Protein AF-A0A7S2IBZ7-F1 (afdb_monomer_lite)

Sequence (213 aa):
TLTGFFIYIGCVTATASEVEHSCEDDGPGIAGRMEIILGGWVLQIVLVWSAFALLPFSRDKGRSLLSGQIEFEQSERLKRKGGMLVYFLVLDMITFLACSGFLLWFASTRPVSFDQAYQDWAVKHVFFACQIVYGFLSMPFFFFTLPVLKAILTHAVPTAYNRNGICCRYTYPESSRQSREAAKQEEILSQQESNTILGDVKGLFLGRPSPAQ

Organism: NCBI:txid327968

Radius of gyration: 35.36 Å; chains: 1; bounding box: 70×59×112 Å

pLDDT: mean 76.07, std 12.73, range [44.62, 93.25]

Foldseek 3Di:
DVVLVVQQCCLVVPDDPPPDNCCLPPNRLNPDDVCVVVVVVVVVLVVVVVVVVCQVVDDDDPCPVVCVPVVPPPPPPPPDRQPPVVVLNVLLVVLVCVLVVVLVVVLVVDPDDSVVSVSGSVSSSSNSVSVVVSVVSNVVVVCCVDVVSVCVVVVDDPQCADPVRDRDDDDPPPPVVVVVVVVVVVVVVVVVVVVVVVVVVVCVVVDDDDPDD

Secondary structure (DSSP, 8-state):
-HHHHHHHHHHHHS---TTS-THHHH-TTTSS-HHHHHHHHHHHHHHHHHHHHHGGG---TTTTTTGGGSTTT-TTTS-STTTTHHHHHHHHHHHHHHHHHHHHHHHHHS-S-HHHHHH-HHHHHHHHHHHHHHHHHTHHHHHHHSHHHHHHHHT-PPP-B-TTS-B--------HHHHHHHHHHHHHHHHHHHHHHHHHHHHHHTTPPPPP-

Structure (mmCIF, N/CA/C/O backbone):
data_AF-A0A7S2IBZ7-F1
#
_entry.id   AF-A0A7S2IBZ7-F1
#
loop_
_atom_site.group_PDB
_atom_site.id
_atom_site.type_symbol
_atom_site.label_atom_id
_atom_site.label_alt_id
_atom_site.label_comp_id
_atom_site.label_asym_id
_atom_site.label_entity_id
_atom_site.label_seq_id
_atom_site.pdbx_PDB_ins_code
_atom_site.Cartn_x
_atom_site.Cartn_y
_atom_site.Cartn_z
_atom_site.occupancy
_atom_site.B_iso_or_equiv
_atom_site.auth_seq_id
_atom_site.auth_comp_id
_atom_site.auth_asym_id
_atom_site.auth_atom_id
_atom_site.pdbx_PDB_model_num
ATOM 1 N N . THR A 1 1 ? 3.759 -9.985 -7.317 1.00 67.00 1 THR A N 1
ATOM 2 C CA . THR A 1 1 ? 5.146 -9.701 -6.885 1.00 67.00 1 THR A CA 1
ATOM 3 C C . THR A 1 1 ? 6.055 -10.908 -7.042 1.00 67.00 1 THR A C 1
ATOM 5 O O . THR A 1 1 ? 7.013 -10.782 -7.785 1.00 67.00 1 THR A O 1
ATOM 8 N N . LEU A 1 2 ? 5.750 -12.083 -6.470 1.00 73.75 2 LEU A N 1
ATOM 9 C CA . LEU A 1 2 ? 6.581 -13.298 -6.631 1.00 73.75 2 LEU A CA 1
ATOM 10 C C . LEU A 1 2 ? 6.776 -13.731 -8.094 1.00 73.75 2 LEU A C 1
ATOM 12 O O . LEU A 1 2 ? 7.908 -13.885 -8.532 1.00 73.75 2 LEU A O 1
ATOM 16 N N . THR A 1 3 ? 5.701 -13.835 -8.880 1.00 78.06 3 THR A N 1
ATOM 17 C CA . THR A 1 3 ? 5.793 -14.156 -10.317 1.00 78.06 3 THR A CA 1
ATOM 18 C C . THR A 1 3 ? 6.653 -13.144 -11.077 1.00 78.06 3 THR A C 1
ATOM 20 O O . THR A 1 3 ? 7.493 -13.529 -11.876 1.00 78.06 3 THR A O 1
ATOM 23 N N . GLY A 1 4 ? 6.505 -11.851 -10.769 1.00 75.62 4 GLY A N 1
ATOM 24 C CA . GLY A 1 4 ? 7.315 -10.787 -11.365 1.00 75.62 4 GLY A CA 1
ATOM 25 C C . GLY A 1 4 ? 8.801 -10.899 -11.022 1.00 75.62 4 GLY A C 1
ATOM 26 O O . GLY A 1 4 ? 9.639 -10.732 -11.898 1.00 75.62 4 GLY A O 1
ATOM 27 N N . PHE A 1 5 ? 9.127 -11.249 -9.776 1.00 80.25 5 PHE A N 1
ATOM 28 C CA . PHE A 1 5 ? 10.503 -11.507 -9.350 1.00 80.25 5 PHE A CA 1
ATOM 29 C C . PHE A 1 5 ? 11.122 -12.693 -10.095 1.00 80.25 5 PHE A C 1
ATOM 31 O O . PHE A 1 5 ? 12.249 -12.587 -10.564 1.00 80.25 5 PHE A O 1
ATOM 38 N N . PHE A 1 6 ? 10.390 -13.798 -10.263 1.00 82.56 6 PHE A N 1
ATOM 39 C CA . PHE A 1 6 ? 10.897 -14.946 -11.019 1.00 82.56 6 PHE A CA 1
ATOM 40 C C . PHE A 1 6 ? 11.078 -14.642 -12.509 1.00 82.56 6 PHE A C 1
ATOM 42 O O . PHE A 1 6 ? 12.067 -15.080 -13.085 1.00 82.56 6 PHE A O 1
ATOM 49 N N . ILE A 1 7 ? 10.183 -13.854 -13.114 1.00 79.31 7 ILE A N 1
ATOM 50 C CA . ILE A 1 7 ? 10.346 -13.387 -14.501 1.00 79.31 7 ILE A CA 1
ATOM 51 C C . ILE A 1 7 ? 11.577 -12.473 -14.614 1.00 79.31 7 ILE A C 1
ATOM 53 O O . ILE A 1 7 ? 12.374 -12.633 -15.532 1.00 79.31 7 ILE A O 1
ATOM 57 N N . TYR A 1 8 ? 11.785 -11.568 -13.650 1.00 81.38 8 TYR A N 1
ATOM 58 C CA . TYR A 1 8 ? 12.973 -10.708 -13.590 1.00 81.38 8 TYR A CA 1
ATOM 59 C C . TYR A 1 8 ? 14.269 -11.508 -13.456 1.00 81.38 8 TYR A C 1
ATOM 61 O O . TYR A 1 8 ? 15.198 -11.306 -14.232 1.00 81.38 8 TYR A O 1
ATOM 69 N N . ILE A 1 9 ? 14.326 -12.458 -12.520 1.00 82.12 9 ILE A N 1
ATOM 70 C CA . ILE A 1 9 ? 15.489 -13.334 -12.358 1.00 82.12 9 ILE A CA 1
ATOM 71 C C . ILE A 1 9 ? 15.713 -14.166 -13.620 1.00 82.12 9 ILE A C 1
ATOM 73 O O . ILE A 1 9 ? 16.848 -14.251 -14.073 1.00 82.12 9 ILE A O 1
ATOM 77 N N . GLY A 1 10 ? 14.663 -14.727 -14.223 1.00 81.38 10 GLY A N 1
ATOM 78 C CA . GLY A 1 10 ? 14.773 -15.473 -15.478 1.00 81.38 10 GLY A CA 1
ATOM 79 C C . GLY A 1 10 ? 15.375 -14.634 -16.605 1.00 81.38 10 GLY A C 1
ATOM 80 O O . GLY A 1 10 ? 16.266 -15.103 -17.300 1.00 81.38 10 GLY A O 1
ATOM 81 N N . CYS A 1 11 ? 14.967 -13.371 -16.714 1.00 78.81 11 CYS A N 1
ATOM 82 C CA . CYS A 1 11 ? 15.481 -12.441 -17.713 1.00 78.81 11 CYS A CA 1
ATOM 83 C C . CYS A 1 11 ? 16.955 -12.053 -17.470 1.00 78.81 11 CYS A C 1
ATOM 85 O O . CYS A 1 11 ? 17.754 -12.042 -18.398 1.00 78.81 11 CYS A O 1
ATOM 87 N N . VAL A 1 12 ? 17.355 -11.814 -16.214 1.00 78.94 12 VAL A N 1
ATOM 88 C CA . VAL A 1 12 ? 18.741 -11.435 -15.860 1.00 78.94 12 VAL A CA 1
ATOM 89 C C . VAL A 1 12 ? 19.709 -12.629 -15.842 1.00 78.94 12 VAL A C 1
ATOM 91 O O . VAL A 1 12 ? 20.911 -12.448 -16.018 1.00 78.94 12 VAL A O 1
ATOM 94 N N . THR A 1 13 ? 19.217 -13.849 -15.603 1.00 80.06 13 THR A N 1
ATOM 95 C CA . THR A 1 13 ? 20.056 -15.059 -15.469 1.00 80.06 13 THR A CA 1
ATOM 96 C C . THR A 1 13 ? 20.088 -15.944 -16.712 1.00 80.06 13 THR A C 1
ATOM 98 O O . THR A 1 13 ? 20.941 -16.830 -16.787 1.00 80.06 13 THR A O 1
ATOM 101 N N . ALA A 1 14 ? 19.202 -15.722 -17.688 1.00 74.81 14 ALA A N 1
ATOM 102 C CA . ALA A 1 14 ? 19.258 -16.420 -18.965 1.00 74.81 14 ALA A CA 1
ATOM 103 C C . ALA A 1 14 ? 20.614 -16.168 -19.644 1.00 74.81 14 ALA A C 1
ATOM 105 O O . ALA A 1 14 ? 21.074 -15.034 -19.769 1.00 74.81 14 ALA A O 1
ATOM 106 N N . THR A 1 15 ? 21.280 -17.238 -20.079 1.00 65.62 15 THR A N 1
ATOM 107 C CA . THR A 1 15 ? 22.584 -17.150 -20.740 1.00 65.62 15 THR A CA 1
ATOM 108 C C . THR A 1 15 ? 22.463 -16.361 -22.037 1.00 65.62 15 THR A C 1
ATOM 110 O O . THR A 1 15 ? 21.682 -16.731 -22.913 1.00 65.62 15 THR A O 1
ATOM 113 N N . ALA A 1 16 ? 23.229 -15.274 -22.142 1.00 57.28 16 ALA A N 1
ATOM 114 C CA . ALA A 1 16 ? 23.352 -14.412 -23.313 1.00 57.28 16 ALA A CA 1
ATOM 115 C C . ALA A 1 16 ? 23.894 -15.175 -24.528 1.00 57.28 16 ALA A C 1
ATOM 117 O O . ALA A 1 16 ? 25.097 -15.195 -24.764 1.00 57.28 16 ALA A O 1
ATOM 118 N N . SER A 1 17 ? 23.019 -15.822 -25.300 1.00 61.97 17 SER A N 1
ATOM 119 C CA . SER A 1 17 ? 23.309 -16.040 -26.717 1.00 61.97 17 SER A CA 1
ATOM 120 C C . SER A 1 17 ? 22.810 -14.797 -27.458 1.00 61.97 17 SER A C 1
ATOM 122 O O . SER A 1 17 ? 21.651 -14.417 -27.301 1.00 61.97 17 SER A O 1
ATOM 124 N N . GLU A 1 18 ? 23.692 -14.118 -28.196 1.00 59.12 18 GLU A N 1
ATOM 125 C CA . GLU A 1 18 ? 23.446 -12.798 -28.814 1.00 59.12 18 GLU A CA 1
ATOM 126 C C . GLU A 1 18 ? 22.241 -12.748 -29.776 1.00 59.12 18 GLU A C 1
ATOM 128 O O . GLU A 1 18 ? 21.844 -11.671 -30.205 1.00 59.12 18 GLU A O 1
ATOM 133 N N . VAL A 1 19 ? 21.650 -13.896 -30.120 1.00 58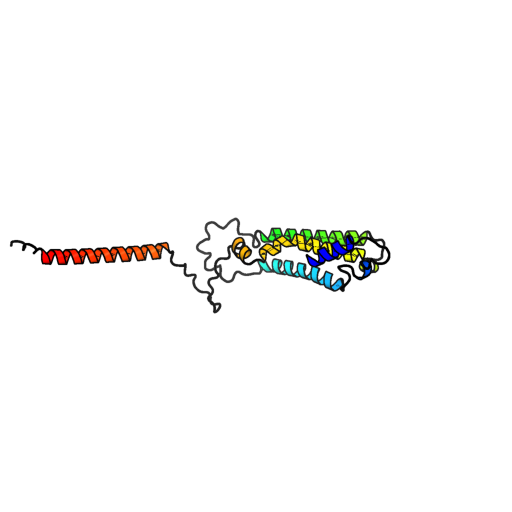.94 19 VAL A N 1
ATOM 134 C CA . VAL A 1 19 ? 20.614 -14.020 -31.155 1.00 58.94 19 VAL A CA 1
ATOM 135 C C . VAL A 1 19 ? 19.197 -14.166 -30.572 1.00 58.94 19 VAL A C 1
ATOM 137 O O . VAL A 1 19 ? 18.229 -14.005 -31.306 1.00 58.94 19 VAL A O 1
ATOM 140 N N . GLU A 1 20 ? 19.038 -14.423 -29.266 1.00 62.41 20 GLU A N 1
ATOM 141 C CA . GLU A 1 20 ? 17.733 -14.822 -28.695 1.00 62.41 20 GLU A CA 1
ATOM 142 C C . GLU A 1 20 ? 17.351 -14.101 -27.386 1.00 62.41 20 GLU A C 1
ATOM 144 O O . GLU A 1 20 ? 16.423 -14.507 -26.688 1.00 62.41 20 GLU A O 1
ATOM 149 N N . HIS A 1 21 ? 18.042 -13.013 -27.028 1.00 69.94 21 HIS A N 1
ATOM 150 C CA . HIS A 1 21 ? 17.686 -12.211 -25.849 1.00 69.94 21 HIS A CA 1
ATOM 151 C C . HIS A 1 21 ? 16.616 -11.169 -26.176 1.00 69.94 21 HIS A C 1
ATOM 153 O O . HIS A 1 21 ? 16.927 -10.026 -26.486 1.00 69.94 21 HIS A O 1
ATOM 159 N N . SER A 1 22 ? 15.341 -11.546 -26.053 1.00 73.62 22 SER A N 1
ATOM 160 C CA . SER A 1 22 ? 14.197 -10.631 -26.218 1.00 73.62 22 SER A CA 1
ATOM 161 C C . SER A 1 22 ? 13.833 -9.854 -24.946 1.00 73.62 22 SER A C 1
ATOM 163 O O . SER A 1 22 ? 12.783 -9.228 -24.876 1.00 73.62 22 SER A O 1
ATOM 165 N N . CYS A 1 23 ? 14.688 -9.852 -23.921 1.00 77.25 23 CYS A N 1
ATOM 166 C CA . CYS A 1 23 ? 14.436 -9.152 -22.657 1.00 77.25 23 CYS A CA 1
ATOM 167 C C . CYS A 1 23 ? 14.284 -7.628 -22.794 1.00 77.25 23 CYS A C 1
ATOM 169 O O . CYS A 1 23 ? 13.684 -6.989 -21.931 1.00 77.25 23 CYS A O 1
ATOM 171 N N . GLU A 1 24 ? 14.819 -7.040 -23.862 1.00 75.75 24 GLU A N 1
ATOM 172 C CA . GLU A 1 24 ? 14.626 -5.623 -24.174 1.00 75.75 24 GLU A CA 1
ATOM 173 C C . GLU A 1 24 ? 13.197 -5.315 -24.653 1.00 75.75 24 GLU A C 1
ATOM 175 O O . GLU A 1 24 ? 12.689 -4.232 -24.371 1.00 75.75 24 GLU A O 1
ATOM 180 N N . ASP A 1 25 ? 12.524 -6.277 -25.290 1.00 78.19 25 ASP A N 1
ATOM 181 C CA . ASP A 1 25 ? 11.194 -6.099 -25.886 1.00 78.19 25 ASP A CA 1
ATOM 182 C C . ASP A 1 25 ? 10.078 -6.761 -25.054 1.00 78.19 25 ASP A C 1
ATOM 184 O O . ASP A 1 25 ? 9.012 -6.179 -24.851 1.00 78.19 25 ASP A O 1
ATOM 188 N N . ASP A 1 26 ? 10.346 -7.944 -24.495 1.00 76.50 26 ASP A N 1
ATOM 189 C CA . ASP A 1 26 ? 9.409 -8.773 -23.719 1.00 76.50 26 ASP A CA 1
ATOM 190 C C . ASP A 1 26 ? 9.733 -8.802 -22.212 1.00 76.50 26 ASP A C 1
ATOM 192 O O . ASP A 1 26 ? 9.168 -9.584 -21.438 1.00 76.50 26 ASP A O 1
ATOM 196 N N . GLY A 1 27 ? 10.660 -7.949 -21.772 1.00 74.62 27 GLY A N 1
ATOM 197 C CA . GLY A 1 27 ? 11.122 -7.895 -20.392 1.00 74.62 27 GLY A CA 1
ATOM 198 C C . GLY A 1 27 ? 10.022 -7.552 -19.376 1.00 74.62 27 GLY A C 1
ATOM 199 O O . GLY A 1 27 ? 9.046 -6.845 -19.669 1.00 74.62 27 GLY A O 1
ATOM 200 N N . PRO A 1 28 ? 10.164 -8.009 -18.121 1.00 73.56 28 PRO A N 1
ATOM 201 C CA . PRO A 1 28 ? 9.232 -7.657 -17.061 1.00 73.56 28 PRO A CA 1
ATOM 202 C C . PRO A 1 28 ? 9.217 -6.143 -16.817 1.00 73.56 28 PRO A C 1
ATOM 204 O O . PRO A 1 28 ? 10.241 -5.522 -16.549 1.00 73.56 28 PRO A O 1
ATOM 207 N N . GLY A 1 29 ? 8.019 -5.557 -16.876 1.00 70.75 29 GLY A N 1
ATOM 208 C CA . GLY A 1 29 ? 7.818 -4.109 -16.760 1.00 70.75 29 GLY A CA 1
ATOM 209 C C . GLY A 1 29 ? 7.700 -3.374 -18.100 1.00 70.75 29 GLY A C 1
ATOM 210 O O . GLY A 1 29 ? 7.388 -2.186 -18.088 1.00 70.75 29 GLY A O 1
ATOM 211 N N . ILE A 1 30 ? 7.873 -4.062 -19.238 1.00 73.69 30 ILE A N 1
ATOM 212 C CA . ILE A 1 30 ? 7.768 -3.470 -20.586 1.00 73.69 30 ILE A CA 1
ATOM 213 C C . ILE A 1 30 ? 6.357 -3.612 -21.183 1.00 73.69 30 ILE A C 1
ATOM 215 O O . ILE A 1 30 ? 5.888 -2.713 -21.877 1.00 73.69 30 ILE A O 1
ATOM 219 N N . ALA A 1 31 ? 5.617 -4.665 -20.819 1.00 71.00 31 ALA A N 1
ATOM 220 C CA . ALA A 1 31 ? 4.291 -4.989 -21.365 1.00 71.00 31 ALA A CA 1
ATOM 221 C C . ALA A 1 31 ? 3.129 -4.049 -20.945 1.00 71.00 31 ALA A C 1
ATOM 223 O O . ALA A 1 31 ? 1.957 -4.400 -21.087 1.00 71.00 31 ALA A O 1
ATOM 224 N N . GLY A 1 32 ? 3.404 -2.857 -20.408 1.00 74.50 32 GLY A N 1
ATOM 225 C CA . GLY A 1 32 ? 2.371 -1.942 -19.927 1.00 74.50 32 GLY A CA 1
ATOM 226 C C . GLY A 1 32 ? 2.741 -0.473 -20.076 1.00 74.50 32 GLY A C 1
ATOM 227 O O . GLY A 1 32 ? 3.911 -0.098 -20.074 1.00 74.50 32 GLY A O 1
ATOM 228 N N . ARG A 1 33 ? 1.715 0.381 -20.165 1.00 83.31 33 ARG A N 1
ATOM 229 C CA . ARG A 1 33 ? 1.882 1.839 -20.110 1.00 83.31 33 ARG A CA 1
ATOM 230 C C . ARG A 1 33 ? 2.419 2.213 -18.732 1.00 83.31 33 ARG A C 1
ATOM 232 O O . ARG A 1 33 ? 1.675 2.164 -17.746 1.00 83.31 33 ARG A O 1
ATOM 239 N N . MET A 1 34 ? 3.708 2.535 -18.654 1.00 79.88 34 MET A N 1
ATOM 240 C CA . MET A 1 34 ? 4.379 2.840 -17.391 1.00 79.88 34 MET A CA 1
ATOM 241 C C . MET A 1 34 ? 3.700 3.993 -16.638 1.00 79.88 34 MET A C 1
ATOM 243 O O . MET A 1 34 ? 3.752 4.019 -15.412 1.00 79.88 34 MET A O 1
ATOM 247 N N . GLU A 1 35 ? 2.993 4.895 -17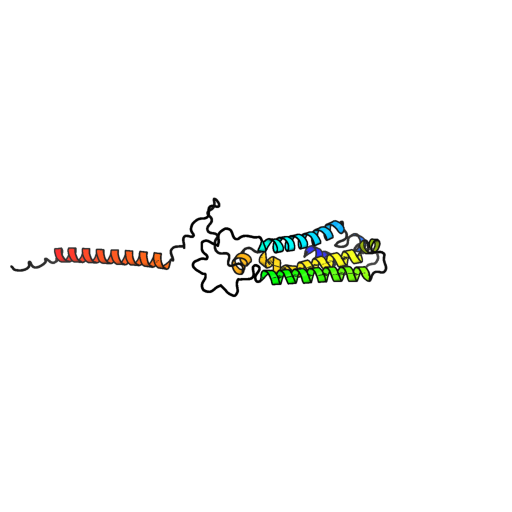.323 1.00 84.50 35 GLU A N 1
ATOM 248 C CA . GLU A 1 35 ? 2.267 6.007 -16.707 1.00 84.50 35 GLU A CA 1
ATOM 249 C C . GLU A 1 35 ? 1.129 5.502 -15.818 1.00 84.50 35 GLU A C 1
ATOM 251 O O . GLU A 1 35 ? 0.904 6.023 -14.727 1.00 84.50 35 GLU A O 1
ATOM 256 N N . ILE A 1 36 ? 0.431 4.450 -16.257 1.00 88.06 36 ILE A N 1
ATOM 257 C CA . ILE A 1 36 ? -0.664 3.834 -15.500 1.00 88.06 36 ILE A CA 1
ATOM 258 C C . ILE A 1 36 ? -0.101 3.111 -14.280 1.00 88.06 36 ILE A C 1
ATOM 260 O O . ILE A 1 36 ? -0.653 3.211 -13.186 1.00 88.06 36 ILE A O 1
ATOM 264 N N . ILE A 1 37 ? 1.014 2.403 -14.458 1.00 85.62 37 ILE A N 1
ATOM 265 C CA . ILE A 1 37 ? 1.653 1.637 -13.387 1.00 85.62 37 ILE A CA 1
ATOM 266 C C . ILE A 1 37 ? 2.218 2.586 -12.317 1.00 85.62 37 ILE A C 1
ATOM 268 O O . ILE A 1 37 ? 1.975 2.392 -11.125 1.00 85.62 37 ILE A O 1
ATOM 272 N N . LEU A 1 38 ? 2.924 3.639 -12.736 1.00 85.75 38 LEU A N 1
ATOM 273 C CA . LEU A 1 38 ? 3.427 4.695 -11.860 1.00 85.75 38 LEU A CA 1
ATOM 274 C C . LEU A 1 38 ? 2.277 5.428 -11.164 1.00 85.75 38 LEU A C 1
ATOM 276 O O . LEU A 1 38 ? 2.316 5.615 -9.950 1.00 85.75 38 LEU A O 1
ATOM 280 N N . GLY A 1 39 ? 1.233 5.788 -11.913 1.00 89.94 39 GLY A N 1
ATOM 281 C CA . GLY A 1 39 ? 0.036 6.429 -11.377 1.00 89.94 39 GLY A CA 1
ATOM 282 C C . GLY A 1 39 ? -0.659 5.569 -10.324 1.00 89.94 39 GLY A C 1
ATOM 283 O O . GLY A 1 39 ? -1.013 6.075 -9.265 1.00 89.94 39 GLY A O 1
ATOM 284 N N . GLY A 1 40 ? -0.786 4.261 -10.564 1.00 89.94 40 GLY A N 1
ATOM 285 C CA . GLY A 1 40 ? -1.332 3.309 -9.598 1.00 89.94 40 GLY A CA 1
ATOM 286 C C . GLY A 1 40 ? -0.490 3.210 -8.325 1.00 89.94 40 GLY A C 1
ATOM 287 O O . GLY A 1 40 ? -1.041 3.221 -7.224 1.00 89.94 40 GLY A O 1
ATOM 288 N N . TRP A 1 41 ? 0.839 3.185 -8.461 1.00 86.19 41 TRP A N 1
ATOM 289 C CA . TRP A 1 41 ? 1.755 3.153 -7.320 1.00 86.19 41 TRP A CA 1
ATOM 290 C C . TRP A 1 41 ? 1.671 4.430 -6.472 1.00 86.19 41 TRP A C 1
ATOM 292 O O . TRP A 1 41 ? 1.522 4.355 -5.254 1.00 86.19 41 TRP A O 1
ATOM 302 N N . VAL A 1 42 ? 1.669 5.607 -7.103 1.00 88.38 42 VAL A N 1
ATOM 303 C CA . VAL A 1 42 ? 1.507 6.893 -6.403 1.00 88.38 42 VAL A CA 1
ATOM 304 C C . VAL A 1 42 ? 0.121 7.006 -5.763 1.00 88.38 42 VAL A C 1
ATOM 306 O O . VAL A 1 42 ? 0.004 7.420 -4.609 1.00 88.38 42 VAL A O 1
ATOM 309 N N . LEU A 1 43 ? -0.934 6.595 -6.473 1.00 91.44 43 LEU A N 1
ATOM 310 C CA . LEU A 1 43 ? -2.305 6.608 -5.963 1.00 91.44 43 LEU A CA 1
ATOM 311 C C . LEU A 1 43 ? -2.446 5.740 -4.709 1.00 91.44 43 LEU A C 1
ATOM 313 O O . LEU A 1 43 ? -3.099 6.159 -3.756 1.00 91.44 43 LEU A O 1
ATOM 317 N N . GLN A 1 44 ? -1.811 4.564 -4.677 1.00 89.12 44 GLN A N 1
ATOM 318 C CA . GLN A 1 44 ? -1.804 3.693 -3.501 1.00 89.12 44 GLN A CA 1
ATOM 319 C C . GLN A 1 44 ? -1.263 4.426 -2.264 1.00 89.12 44 GLN A C 1
ATOM 321 O O . GLN A 1 44 ? -1.906 4.402 -1.214 1.00 89.12 44 GLN A O 1
ATOM 326 N N . ILE A 1 45 ? -0.131 5.124 -2.392 1.00 86.25 45 ILE A N 1
ATOM 327 C CA . ILE A 1 45 ? 0.459 5.907 -1.297 1.00 86.25 45 ILE A CA 1
ATOM 328 C C . ILE A 1 45 ? -0.486 7.030 -0.874 1.00 86.25 45 ILE A C 1
ATOM 330 O O . ILE A 1 45 ? -0.808 7.161 0.306 1.00 86.25 45 ILE A O 1
ATOM 334 N N . VAL A 1 46 ? -0.993 7.811 -1.830 1.00 90.00 46 VAL A N 1
ATOM 335 C CA . VAL A 1 46 ? -1.908 8.922 -1.537 1.00 90.00 46 VAL A CA 1
ATOM 336 C C . VAL A 1 46 ? -3.144 8.431 -0.787 1.00 90.00 46 VAL A C 1
ATOM 338 O O . VAL A 1 46 ? -3.553 9.069 0.182 1.00 90.00 46 VAL A O 1
ATOM 341 N N . LEU A 1 47 ? -3.717 7.288 -1.171 1.00 89.00 47 LEU A N 1
ATOM 342 C CA . LEU A 1 47 ? -4.873 6.706 -0.489 1.00 89.00 47 LEU A CA 1
ATOM 343 C C . LEU A 1 47 ? -4.545 6.268 0.943 1.00 89.00 47 LEU A C 1
ATOM 345 O O . LEU A 1 47 ? -5.319 6.569 1.852 1.00 89.00 47 LEU A O 1
ATOM 349 N N . VAL A 1 48 ? -3.402 5.611 1.169 1.00 86.81 48 VAL A N 1
ATOM 350 C CA . VAL A 1 48 ? -2.966 5.186 2.513 1.00 86.81 48 VAL A CA 1
ATOM 351 C C . VAL A 1 48 ? -2.757 6.395 3.426 1.00 86.81 48 VAL A C 1
ATOM 353 O O . VAL A 1 48 ? -3.253 6.423 4.554 1.00 86.81 48 VAL A O 1
ATOM 356 N N . TRP A 1 49 ? -2.087 7.430 2.924 1.00 86.50 49 TRP A N 1
ATOM 357 C CA . TRP A 1 49 ? -1.817 8.652 3.679 1.00 86.50 49 TRP A CA 1
ATOM 358 C C . TRP A 1 49 ? -3.067 9.490 3.911 1.00 86.50 49 TRP A C 1
ATOM 360 O O . TRP A 1 49 ? -3.250 10.014 5.008 1.00 86.50 49 TRP A O 1
ATOM 370 N N . SER A 1 50 ? -3.969 9.554 2.932 1.00 88.25 50 SER A N 1
ATOM 371 C CA . SER A 1 50 ? -5.269 10.212 3.090 1.00 88.25 50 SER A CA 1
ATOM 372 C C . SER A 1 50 ? -6.116 9.498 4.140 1.00 88.25 50 SER A C 1
ATOM 374 O O . SER A 1 50 ? -6.669 10.145 5.025 1.00 88.25 50 SER A O 1
ATOM 376 N N . ALA A 1 51 ? -6.171 8.162 4.107 1.00 87.25 51 ALA A N 1
ATOM 377 C CA . ALA A 1 51 ? -6.869 7.374 5.119 1.00 87.25 51 ALA A CA 1
ATOM 378 C C . ALA A 1 51 ? -6.288 7.618 6.521 1.00 87.25 51 ALA A C 1
ATOM 380 O O . ALA A 1 51 ? -7.043 7.796 7.476 1.00 87.25 51 ALA A O 1
ATOM 381 N N . PHE A 1 52 ? -4.960 7.695 6.642 1.00 82.62 52 PHE A N 1
ATOM 382 C CA . PHE A 1 52 ? -4.296 7.999 7.906 1.00 82.62 52 PHE A CA 1
ATOM 383 C C . PHE A 1 52 ? -4.566 9.435 8.385 1.00 82.62 52 PHE A C 1
ATOM 385 O O . PHE A 1 52 ? -4.894 9.646 9.552 1.00 82.62 52 PHE A O 1
ATOM 392 N N . ALA A 1 53 ? -4.507 10.421 7.488 1.00 85.50 53 ALA A N 1
ATOM 393 C CA . ALA A 1 53 ? -4.843 11.813 7.780 1.00 85.50 53 ALA A CA 1
ATOM 394 C C . ALA A 1 53 ? -6.319 11.991 8.178 1.00 85.50 53 ALA A C 1
ATOM 396 O O . ALA A 1 53 ? -6.650 12.909 8.927 1.00 85.50 53 ALA A O 1
ATOM 397 N N . LEU A 1 54 ? -7.199 11.087 7.735 1.00 86.06 54 LEU A N 1
ATOM 398 C CA . LEU A 1 54 ? -8.608 11.037 8.123 1.00 86.06 54 LEU A CA 1
ATOM 399 C C . LEU A 1 54 ? -8.847 10.386 9.500 1.00 86.06 54 LEU A C 1
ATOM 401 O O . LEU A 1 54 ? -9.887 10.633 10.112 1.00 86.06 54 LEU A O 1
ATOM 405 N N . LEU A 1 55 ? -7.893 9.622 10.051 1.00 80.56 55 LEU A N 1
ATOM 406 C CA . LEU A 1 55 ? -8.013 9.011 11.386 1.00 80.56 55 LEU A CA 1
ATOM 407 C C . LEU A 1 55 ? -8.290 9.999 12.535 1.00 80.56 55 LEU A C 1
ATOM 409 O O . LEU A 1 55 ? -9.143 9.679 13.364 1.00 80.56 55 LEU A O 1
ATOM 413 N N . PRO A 1 56 ? -7.646 11.180 12.650 1.00 78.31 56 PRO A N 1
ATOM 414 C CA . PRO A 1 56 ? -7.981 12.144 13.703 1.00 78.31 56 PRO A CA 1
ATOM 415 C C . PRO A 1 56 ? -9.420 12.669 13.608 1.00 78.31 56 PRO A C 1
ATOM 417 O O . PRO A 1 56 ? -10.009 12.992 14.643 1.00 78.31 56 PRO A O 1
ATOM 420 N N . PHE A 1 57 ? -9.990 12.706 12.399 1.00 79.44 57 PHE A N 1
ATOM 421 C CA . PHE A 1 57 ? -11.378 13.104 12.155 1.00 79.44 57 PHE A CA 1
ATOM 422 C C . PHE A 1 57 ? -12.377 11.971 12.417 1.00 79.44 57 PHE A C 1
ATOM 424 O O . PHE A 1 57 ? -13.566 12.237 12.609 1.00 79.44 57 PHE A O 1
ATOM 431 N N . 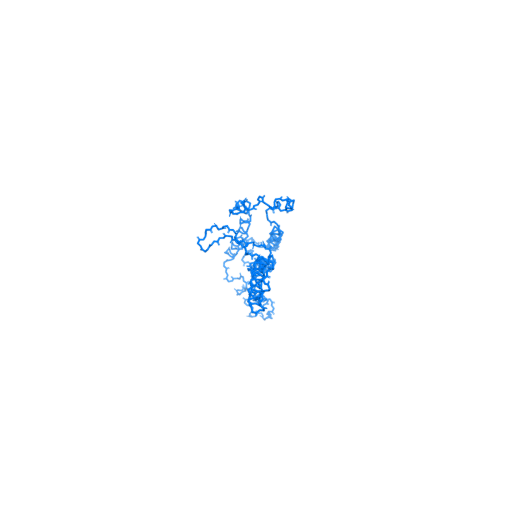SER A 1 58 ? -11.910 10.719 12.482 1.00 77.62 58 SER A N 1
ATOM 432 C CA . SER A 1 58 ? -12.740 9.596 12.901 1.00 77.62 58 SER A CA 1
ATOM 433 C C . SER A 1 58 ? -13.180 9.795 14.352 1.00 77.62 58 SER A C 1
ATOM 435 O O . SER A 1 58 ? -12.374 9.922 15.284 1.00 77.62 58 SER A O 1
ATOM 437 N N . ARG A 1 59 ? -14.497 9.877 14.536 1.00 68.00 59 ARG A N 1
ATOM 438 C CA . ARG A 1 59 ? -15.142 10.042 15.835 1.00 68.00 59 ARG A CA 1
ATOM 439 C C . ARG A 1 59 ? -15.654 8.677 16.270 1.00 68.00 59 ARG A C 1
ATOM 441 O O . ARG A 1 59 ? -16.503 8.100 15.593 1.00 68.00 59 ARG A O 1
ATOM 448 N N . ASP A 1 60 ? -15.166 8.185 17.403 1.00 62.22 60 ASP A N 1
ATOM 449 C CA . ASP A 1 60 ? -15.566 6.887 17.945 1.00 62.22 60 ASP A CA 1
ATOM 450 C C . ASP A 1 60 ? -17.048 6.913 18.359 1.00 62.22 60 ASP A C 1
ATOM 452 O O . ASP A 1 60 ? -17.405 7.324 19.466 1.00 62.22 60 ASP A O 1
ATOM 456 N N . LYS A 1 61 ? -17.944 6.484 17.466 1.00 53.97 61 LYS A N 1
ATOM 457 C CA . LYS A 1 61 ? -19.364 6.286 17.782 1.00 53.97 61 LYS A CA 1
ATOM 458 C C . LYS A 1 61 ? -19.524 4.948 18.510 1.00 53.97 61 LYS A C 1
ATOM 460 O O . LYS A 1 61 ? -19.604 3.900 17.881 1.00 53.97 61 LYS A O 1
ATOM 465 N N . GLY A 1 62 ? -19.549 4.988 19.844 1.00 53.38 62 GLY A N 1
ATOM 466 C CA . GLY A 1 62 ? -19.922 3.832 20.677 1.00 53.38 62 GLY A CA 1
ATOM 467 C C . GLY A 1 62 ? -19.079 3.597 21.933 1.00 53.38 62 GLY A C 1
ATOM 468 O O . GLY A 1 62 ? -19.510 2.847 22.800 1.00 53.38 62 GLY A O 1
ATOM 469 N N . ARG A 1 63 ? -17.912 4.245 22.083 1.00 50.09 63 ARG A N 1
ATOM 470 C CA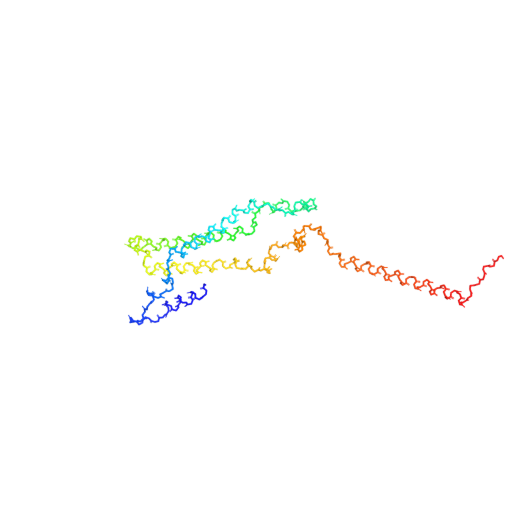 . ARG A 1 63 ? -17.014 4.022 23.239 1.00 50.09 63 ARG A CA 1
ATOM 471 C C . ARG A 1 63 ? -17.240 4.984 24.413 1.00 50.09 63 ARG A C 1
ATOM 473 O O . ARG A 1 63 ? -16.924 4.644 25.550 1.00 50.09 63 ARG A O 1
ATOM 480 N N . SER A 1 64 ? -17.817 6.164 24.175 1.00 48.50 64 SER A N 1
ATOM 481 C CA . SER A 1 64 ? -17.932 7.215 25.203 1.00 48.50 64 SER A CA 1
ATOM 482 C C . SER A 1 64 ? -18.892 6.881 26.351 1.00 48.50 64 SER A C 1
ATOM 484 O O . SER A 1 64 ? -18.777 7.481 27.410 1.00 48.50 64 SER A O 1
ATOM 486 N N . LEU A 1 65 ? -19.810 5.923 26.174 1.00 50.25 65 LEU A N 1
ATOM 487 C CA . LEU A 1 65 ? -20.774 5.527 27.211 1.00 50.25 65 LEU A CA 1
ATOM 488 C C . LEU A 1 65 ? -20.247 4.459 28.186 1.00 50.25 65 LEU A C 1
ATOM 490 O O . LEU A 1 65 ? -20.807 4.322 29.266 1.00 50.25 65 LEU A O 1
ATOM 494 N N . LEU A 1 66 ? -19.170 3.735 27.847 1.00 50.94 66 LEU A N 1
ATOM 495 C CA . LEU A 1 66 ? -18.507 2.780 28.756 1.00 50.94 66 LEU A CA 1
ATOM 496 C C . LEU A 1 66 ? -17.232 3.343 29.411 1.00 50.94 66 LEU A C 1
ATOM 498 O O . LEU A 1 66 ? -16.710 2.750 30.351 1.00 50.94 66 LEU A O 1
ATOM 502 N N . SER A 1 67 ? -16.709 4.473 28.923 1.00 48.22 67 SER A N 1
ATOM 503 C CA . SER A 1 67 ? -15.409 5.008 29.359 1.00 48.22 67 SER A CA 1
ATOM 504 C C . SER A 1 67 ? -15.423 5.671 30.740 1.00 48.22 67 SER A C 1
ATOM 506 O O . SER A 1 67 ? -14.353 5.858 31.308 1.00 48.22 67 SER A O 1
ATOM 508 N N . GLY A 1 68 ? -16.595 5.991 31.300 1.00 49.03 68 GLY A N 1
ATOM 509 C CA . GLY A 1 68 ? -16.697 6.643 32.613 1.00 49.03 68 GLY A CA 1
ATOM 510 C C . GLY A 1 68 ? -16.318 5.753 33.805 1.00 49.03 68 GLY A C 1
ATOM 511 O O . GLY A 1 68 ? -16.266 6.239 34.926 1.00 49.03 68 GLY A O 1
ATOM 512 N N . GLN A 1 69 ? -16.063 4.454 33.592 1.00 50.00 69 GLN A N 1
ATOM 513 C CA . GLN A 1 69 ? -15.767 3.501 34.674 1.00 50.00 69 GLN A CA 1
ATOM 514 C C . GLN A 1 69 ? -14.339 2.925 34.651 1.00 50.00 69 GLN A C 1
ATOM 516 O O . GLN A 1 69 ? -13.948 2.261 35.604 1.00 50.00 69 GLN A O 1
ATOM 521 N N . ILE A 1 70 ? -13.545 3.192 33.606 1.00 54.59 70 ILE A N 1
ATOM 522 C CA . ILE A 1 70 ? -12.152 2.703 33.453 1.00 54.59 70 ILE A CA 1
ATOM 523 C C . ILE A 1 70 ? -11.179 3.893 33.310 1.00 54.59 70 ILE A C 1
ATOM 525 O O . ILE A 1 70 ? -10.104 3.797 32.723 1.00 54.59 70 ILE A O 1
ATOM 529 N N . GLU A 1 71 ? -11.569 5.062 33.816 1.00 48.47 71 GLU A N 1
ATOM 530 C CA . GLU A 1 71 ? -10.824 6.314 33.635 1.00 48.47 71 GLU A CA 1
ATOM 531 C C . GLU A 1 71 ? -9.572 6.421 34.531 1.00 48.47 71 GLU A C 1
ATOM 533 O O . GLU A 1 71 ? -8.771 7.335 34.354 1.00 48.47 71 GLU A O 1
ATOM 538 N N . PHE A 1 72 ? -9.350 5.478 35.459 1.00 47.47 72 PHE A N 1
ATOM 539 C CA . PHE A 1 72 ? -8.364 5.657 36.534 1.00 47.47 72 PHE A CA 1
ATOM 540 C C . PHE A 1 72 ? -6.941 5.114 36.280 1.00 47.47 72 PHE A C 1
ATOM 542 O O . PHE A 1 72 ? -6.043 5.467 37.033 1.00 47.47 72 PHE A O 1
ATOM 549 N N . GLU A 1 73 ? -6.672 4.334 35.222 1.00 49.41 73 GLU A N 1
ATOM 550 C CA . GLU A 1 73 ? -5.306 3.793 34.989 1.00 49.41 73 GLU A CA 1
ATOM 551 C C . GLU A 1 73 ? -4.720 4.000 33.580 1.00 49.41 73 GLU A C 1
ATOM 553 O O . GLU A 1 73 ? -3.516 3.848 33.383 1.00 49.41 73 GLU A O 1
ATOM 558 N N . GLN A 1 74 ? -5.509 4.396 32.576 1.00 50.50 74 GLN A N 1
ATOM 559 C CA . GLN A 1 74 ? -5.035 4.464 31.179 1.00 50.50 74 GLN A CA 1
ATOM 560 C C . GLN A 1 74 ? -4.546 5.853 30.707 1.00 50.50 74 GLN A C 1
ATOM 562 O O . GLN A 1 74 ? -4.168 6.011 29.542 1.00 50.50 74 GLN A O 1
ATOM 567 N N . SER A 1 75 ? -4.522 6.855 31.593 1.00 44.62 75 SER A N 1
ATOM 568 C CA . SER A 1 75 ? -4.544 8.283 31.220 1.00 44.62 75 SER A CA 1
ATOM 569 C C . SER A 1 75 ? -3.257 8.863 30.595 1.00 44.62 75 SER A C 1
ATOM 571 O O . SER A 1 75 ? -3.323 9.869 29.893 1.00 44.62 75 SER A O 1
ATOM 573 N N . GLU A 1 76 ? -2.090 8.228 30.726 1.00 50.25 76 GLU A N 1
ATOM 574 C CA . GLU A 1 76 ? -0.831 8.843 30.246 1.00 50.25 76 GLU A CA 1
ATOM 575 C C . GLU A 1 76 ? -0.287 8.248 28.928 1.00 50.25 76 GLU A C 1
ATOM 577 O O . GLU A 1 76 ? 0.269 8.974 28.105 1.00 50.25 76 GLU A O 1
ATOM 582 N N . ARG A 1 77 ? -0.482 6.948 28.643 1.00 44.81 77 ARG A N 1
ATOM 583 C CA . ARG A 1 77 ? 0.121 6.290 27.454 1.00 44.81 77 ARG A CA 1
ATOM 584 C C . ARG A 1 77 ? -0.780 6.200 26.215 1.00 44.81 77 ARG A C 1
ATOM 586 O O . ARG A 1 77 ? -0.271 5.981 25.118 1.00 44.81 77 ARG A O 1
ATOM 593 N N . LEU A 1 78 ? -2.093 6.393 26.346 1.00 50.31 78 LEU A N 1
ATOM 594 C CA . LEU A 1 78 ? -3.070 6.206 25.254 1.00 50.31 78 LEU A CA 1
ATOM 595 C C . LEU A 1 78 ? -3.451 7.491 24.500 1.00 50.31 78 LEU A C 1
ATOM 597 O O . LEU A 1 78 ? -4.283 7.456 23.595 1.00 50.31 78 LEU A O 1
ATOM 601 N N . LYS A 1 79 ? -2.831 8.633 24.819 1.00 51.03 79 LYS A N 1
ATOM 602 C CA . LYS A 1 79 ? -3.255 9.942 24.294 1.00 51.03 79 LYS A CA 1
ATOM 603 C C . LYS A 1 79 ? -2.864 10.212 22.830 1.00 51.03 79 LYS A C 1
ATOM 605 O O . LYS A 1 79 ? -3.362 11.165 22.235 1.00 51.03 79 LYS A O 1
ATOM 610 N N . ARG A 1 80 ? -2.022 9.376 22.206 1.00 55.44 80 ARG A N 1
ATOM 611 C CA . ARG A 1 80 ? -1.729 9.455 20.761 1.00 55.44 80 ARG A CA 1
ATOM 612 C C . ARG A 1 80 ? -2.636 8.514 19.969 1.00 55.44 80 ARG A C 1
ATOM 614 O O . ARG A 1 80 ? -2.374 7.315 19.873 1.00 55.44 80 ARG A O 1
ATOM 621 N N . LYS A 1 81 ? -3.675 9.080 19.345 1.00 58.56 81 LYS A N 1
ATOM 622 C CA . LYS A 1 81 ? -4.449 8.414 18.285 1.00 58.56 81 LYS A CA 1
ATOM 623 C C . LYS A 1 81 ? -3.479 7.975 17.176 1.00 58.56 81 LYS A C 1
ATOM 625 O O . LYS A 1 81 ? -2.895 8.825 16.515 1.00 58.56 81 LYS A O 1
ATOM 630 N N . GLY A 1 82 ? -3.254 6.668 17.030 1.00 61.44 82 GLY A N 1
ATOM 631 C CA . GLY A 1 82 ? -2.355 6.095 16.015 1.00 61.44 82 GLY A CA 1
ATOM 632 C C . GLY A 1 82 ? -1.367 5.042 16.532 1.00 61.44 82 GLY A C 1
ATOM 633 O O . GLY A 1 82 ? -0.954 4.188 15.753 1.00 61.44 82 GLY A O 1
ATOM 634 N N . GLY A 1 83 ? -1.037 5.036 17.831 1.00 75.56 83 GLY A N 1
ATOM 635 C CA . GLY A 1 83 ? -0.264 3.966 18.485 1.00 75.56 83 GLY A CA 1
ATOM 636 C C . GLY A 1 83 ? 0.964 3.464 17.701 1.00 75.56 83 GLY A C 1
ATOM 637 O O . GLY A 1 83 ? 1.756 4.250 17.185 1.00 75.56 83 GLY A O 1
ATOM 638 N N . MET A 1 84 ? 1.104 2.136 17.610 1.00 73.62 84 MET A N 1
ATOM 639 C CA . MET A 1 84 ? 2.180 1.450 16.877 1.00 73.62 84 MET A CA 1
ATOM 640 C C . MET A 1 84 ? 2.075 1.617 15.349 1.00 73.62 84 MET A C 1
ATOM 642 O O . MET A 1 84 ? 3.085 1.551 14.652 1.00 73.62 84 MET A O 1
ATOM 646 N N . LEU A 1 85 ? 0.873 1.885 14.824 1.00 77.38 85 LEU A N 1
ATOM 647 C CA . LEU A 1 85 ? 0.611 2.000 13.385 1.00 77.38 85 LEU A CA 1
ATOM 648 C C . LEU A 1 85 ? 1.400 3.156 12.747 1.00 77.38 85 LEU A C 1
ATOM 650 O O . LEU A 1 85 ? 1.815 3.053 11.598 1.00 77.38 85 LEU A O 1
ATOM 654 N N . VAL A 1 86 ? 1.661 4.223 13.513 1.00 82.56 86 VAL A N 1
ATOM 655 C CA . VAL A 1 86 ? 2.475 5.370 13.074 1.00 82.56 86 VAL A CA 1
ATOM 656 C C . VAL A 1 86 ? 3.885 4.937 12.678 1.00 82.56 86 VAL A C 1
ATOM 658 O O . VAL A 1 86 ? 4.390 5.399 11.663 1.00 82.56 86 VAL A O 1
ATOM 661 N N . TYR A 1 87 ? 4.519 4.041 13.441 1.00 84.50 87 TYR A N 1
ATOM 662 C CA . TYR A 1 87 ? 5.886 3.594 13.147 1.00 84.50 87 TYR A CA 1
ATOM 663 C C . TYR A 1 87 ? 5.956 2.828 11.827 1.00 84.50 87 TYR A C 1
ATOM 665 O O . TYR A 1 87 ? 6.863 3.060 11.032 1.00 84.50 87 TYR A O 1
ATOM 673 N N . PHE A 1 88 ? 4.966 1.974 11.560 1.00 83.75 88 PHE A N 1
ATOM 674 C CA . PHE A 1 88 ? 4.854 1.287 10.276 1.00 83.75 88 PHE A CA 1
ATOM 675 C C . PHE A 1 88 ? 4.616 2.273 9.133 1.00 83.75 88 PHE A C 1
ATOM 677 O O . PHE A 1 88 ? 5.259 2.164 8.095 1.00 83.75 88 PHE A O 1
ATOM 684 N N . LEU A 1 89 ? 3.761 3.277 9.334 1.00 84.88 89 LEU A N 1
ATOM 685 C CA . LEU A 1 89 ? 3.496 4.305 8.327 1.00 84.88 89 LEU A CA 1
ATOM 686 C C . LEU A 1 89 ? 4.750 5.141 8.006 1.00 84.88 89 LEU A C 1
ATOM 688 O O . LEU A 1 89 ? 5.024 5.440 6.849 1.00 84.88 89 LEU A O 1
ATOM 692 N N . VAL A 1 90 ? 5.545 5.492 9.020 1.00 88.25 90 VAL A N 1
ATOM 693 C CA . VAL A 1 90 ? 6.824 6.193 8.826 1.00 88.25 90 VAL A CA 1
ATOM 694 C C . VAL A 1 90 ? 7.812 5.316 8.054 1.00 88.25 90 VAL A C 1
ATOM 696 O O . VAL A 1 90 ? 8.472 5.812 7.144 1.00 88.25 90 VAL A O 1
ATOM 699 N N . LEU A 1 91 ? 7.884 4.017 8.364 1.00 88.50 91 LEU A N 1
ATOM 700 C CA . LEU A 1 91 ? 8.702 3.064 7.610 1.00 88.50 91 LEU A CA 1
ATOM 701 C C . LEU A 1 91 ? 8.274 2.991 6.134 1.00 88.50 91 LEU A C 1
ATOM 703 O O . LEU A 1 91 ? 9.132 3.003 5.251 1.00 88.50 91 LEU A O 1
ATOM 707 N N . ASP A 1 92 ? 6.968 2.960 5.865 1.00 89.12 92 ASP A N 1
ATOM 708 C CA . ASP A 1 92 ? 6.413 2.982 4.507 1.00 89.12 92 ASP A CA 1
ATOM 709 C C . ASP A 1 92 ? 6.828 4.248 3.742 1.00 89.12 92 ASP A C 1
ATOM 711 O O . ASP A 1 92 ? 7.338 4.152 2.626 1.00 89.12 92 ASP A O 1
ATOM 715 N N . MET A 1 93 ? 6.734 5.424 4.378 1.00 88.69 93 MET A N 1
ATOM 716 C CA . MET A 1 93 ? 7.173 6.690 3.776 1.00 88.69 93 MET A CA 1
ATOM 717 C C . MET A 1 93 ? 8.664 6.704 3.465 1.00 88.69 93 MET A C 1
ATOM 719 O O . MET A 1 93 ? 9.063 7.093 2.371 1.00 88.69 93 MET A O 1
ATOM 723 N N . ILE A 1 94 ? 9.499 6.272 4.413 1.00 92.25 94 ILE A N 1
ATOM 724 C CA . ILE A 1 94 ? 10.950 6.205 4.209 1.00 92.25 94 ILE A CA 1
ATOM 725 C C . ILE A 1 94 ? 11.264 5.278 3.036 1.00 92.25 94 ILE A C 1
ATOM 727 O O . ILE A 1 94 ? 12.074 5.624 2.180 1.00 92.25 94 ILE A O 1
ATOM 731 N N . THR A 1 95 ? 10.589 4.131 2.959 1.00 90.19 95 THR A N 1
ATOM 732 C CA . THR A 1 95 ? 10.788 3.167 1.874 1.00 90.19 95 THR A CA 1
ATOM 733 C C . THR A 1 95 ? 10.366 3.744 0.524 1.00 90.19 95 THR A C 1
ATOM 735 O O . THR A 1 95 ? 11.099 3.613 -0.456 1.00 90.19 95 THR A O 1
ATOM 738 N N . PHE A 1 96 ? 9.217 4.419 0.465 1.00 89.75 96 PHE A N 1
ATOM 739 C CA . PHE A 1 96 ? 8.735 5.083 -0.743 1.00 89.75 96 PHE A CA 1
ATOM 740 C C . PHE A 1 96 ? 9.695 6.181 -1.220 1.00 89.75 96 PHE A C 1
ATOM 742 O O . PHE A 1 96 ? 10.041 6.228 -2.403 1.00 89.75 96 PHE A O 1
ATOM 749 N N . LEU A 1 97 ? 10.165 7.034 -0.304 1.00 92.00 97 LEU A N 1
ATOM 750 C CA . LEU A 1 97 ? 11.124 8.097 -0.607 1.00 92.00 97 LEU A CA 1
ATOM 751 C C . LEU A 1 97 ? 12.474 7.530 -1.052 1.00 92.00 97 LEU A C 1
ATOM 753 O O . LEU A 1 97 ? 13.059 8.046 -1.999 1.00 92.00 97 LEU A O 1
ATOM 757 N N . ALA A 1 98 ? 12.944 6.449 -0.427 1.00 93.25 98 ALA A N 1
ATOM 758 C CA . ALA A 1 98 ? 14.172 5.771 -0.826 1.00 93.25 98 ALA A CA 1
ATOM 759 C C . ALA A 1 98 ? 14.056 5.165 -2.235 1.00 93.25 98 ALA A C 1
ATOM 761 O O . ALA A 1 98 ? 14.941 5.376 -3.061 1.00 93.25 98 ALA A O 1
ATOM 762 N N . CYS A 1 99 ? 12.951 4.474 -2.545 1.00 91.44 99 CYS A N 1
ATOM 763 C CA . CYS A 1 99 ? 12.724 3.888 -3.872 1.00 91.44 99 CYS A CA 1
ATOM 764 C C . CYS A 1 99 ? 12.575 4.968 -4.953 1.00 91.44 99 CYS A C 1
ATOM 766 O O . CYS A 1 99 ? 13.191 4.869 -6.012 1.00 91.44 99 CYS A O 1
ATOM 768 N N . SER A 1 100 ? 11.806 6.024 -4.672 1.00 90.50 100 SER A N 1
ATOM 769 C CA . SER A 1 100 ? 11.620 7.155 -5.591 1.00 90.50 100 SER A CA 1
ATOM 770 C C . SER A 1 100 ? 12.923 7.925 -5.809 1.00 90.50 100 SER A C 1
ATOM 772 O O . SER A 1 100 ? 13.268 8.253 -6.940 1.00 90.50 100 SER A O 1
ATOM 774 N N . GLY A 1 101 ? 13.677 8.181 -4.736 1.00 92.38 101 GLY A N 1
ATOM 775 C CA . GLY A 1 101 ? 14.971 8.855 -4.793 1.00 92.38 101 GLY A CA 1
ATOM 776 C C . GLY A 1 101 ? 16.006 8.057 -5.581 1.00 92.38 101 GLY A C 1
ATOM 777 O O . GLY A 1 101 ? 16.708 8.629 -6.410 1.00 92.38 101 GLY A O 1
ATOM 778 N N . PHE A 1 102 ? 16.054 6.735 -5.391 1.00 92.69 102 PHE A N 1
ATOM 779 C CA . PHE A 1 102 ? 16.923 5.848 -6.164 1.00 92.69 102 PHE A CA 1
ATOM 780 C C . PHE A 1 102 ? 16.575 5.858 -7.658 1.00 92.69 102 PHE A C 1
ATOM 782 O O . PHE A 1 102 ? 17.469 5.978 -8.491 1.00 92.69 102 PHE A O 1
ATOM 789 N N . LEU A 1 103 ? 15.284 5.811 -7.999 1.00 89.12 103 LEU A N 1
ATOM 790 C CA . LEU A 1 103 ? 14.808 5.921 -9.381 1.00 89.12 103 LEU A CA 1
ATOM 791 C C . LEU A 1 103 ? 15.191 7.248 -10.037 1.00 89.12 103 LEU A C 1
ATOM 793 O O . LEU A 1 103 ? 15.698 7.253 -11.156 1.00 89.12 103 LEU A O 1
ATOM 797 N N . LEU A 1 104 ? 14.976 8.367 -9.342 1.00 89.31 104 LEU A N 1
ATOM 798 C CA . LEU A 1 104 ? 15.326 9.698 -9.844 1.00 89.31 104 LEU A CA 1
ATOM 799 C C . LEU A 1 104 ? 16.837 9.860 -10.014 1.00 89.31 104 LEU A C 1
ATOM 801 O O . LEU A 1 104 ? 17.286 10.425 -11.011 1.00 89.31 104 LEU A O 1
ATOM 805 N N . TRP A 1 105 ? 17.622 9.345 -9.069 1.00 92.00 105 TRP A N 1
ATOM 806 C CA . TRP A 1 105 ? 19.079 9.339 -9.153 1.00 92.00 105 TRP A CA 1
ATOM 807 C C . TRP A 1 105 ? 19.564 8.507 -10.344 1.00 92.00 105 TRP A C 1
ATOM 809 O O . TRP A 1 105 ? 20.340 9.006 -11.158 1.00 92.00 105 TRP A O 1
ATOM 819 N N . PHE A 1 106 ? 19.046 7.286 -10.506 1.00 89.94 106 PHE A N 1
ATOM 820 C CA . PHE A 1 106 ? 19.383 6.425 -11.636 1.00 89.94 106 PHE A CA 1
ATOM 821 C C . PHE A 1 106 ? 19.012 7.087 -12.968 1.00 89.94 106 PHE A C 1
ATOM 823 O O . PHE A 1 106 ? 19.857 7.189 -13.854 1.00 89.94 106 PHE A O 1
ATOM 830 N N . ALA A 1 107 ? 17.802 7.641 -13.083 1.00 86.44 107 ALA A N 1
ATOM 831 C CA . ALA A 1 107 ? 17.372 8.366 -14.277 1.00 86.44 107 ALA A CA 1
ATOM 832 C C . ALA A 1 107 ? 18.267 9.584 -14.583 1.00 86.44 107 ALA A C 1
ATOM 834 O O . ALA A 1 107 ? 18.592 9.825 -15.740 1.00 86.44 107 ALA A O 1
ATOM 835 N N . SER A 1 108 ? 18.728 10.310 -13.557 1.00 86.81 108 SER A N 1
ATOM 836 C CA . SER A 1 108 ? 19.585 11.500 -13.714 1.00 86.81 108 SER A CA 1
ATOM 837 C C . SER A 1 108 ? 21.025 11.180 -14.126 1.00 86.81 108 SER A C 1
ATOM 839 O O . SER A 1 108 ? 21.714 12.039 -14.668 1.00 86.81 108 SER A O 1
ATOM 841 N N . THR A 1 109 ? 21.505 9.961 -13.863 1.00 87.56 109 THR A N 1
ATOM 842 C CA . THR A 1 109 ? 22.850 9.525 -14.289 1.00 87.56 109 THR A CA 1
ATOM 843 C C . THR A 1 109 ? 22.910 9.115 -15.760 1.00 87.56 109 THR A C 1
ATOM 845 O O . THR A 1 109 ? 24.000 8.936 -16.304 1.00 87.56 109 THR A O 1
ATOM 848 N N . ARG A 1 110 ? 21.758 8.993 -16.431 1.00 81.06 110 ARG A N 1
ATOM 849 C CA . ARG A 1 110 ? 21.687 8.699 -17.863 1.00 81.06 110 ARG A CA 1
ATOM 850 C C . ARG A 1 110 ? 21.762 10.018 -18.652 1.00 81.06 110 ARG A C 1
ATOM 852 O O . ARG A 1 110 ? 20.936 10.896 -18.427 1.00 81.06 110 ARG A O 1
ATOM 859 N N . PRO A 1 111 ? 22.706 10.178 -19.600 1.00 75.75 111 PRO A N 1
ATOM 860 C CA . PRO A 1 111 ? 22.911 11.428 -20.346 1.00 75.75 111 PRO A CA 1
ATOM 861 C C . PRO A 1 111 ? 21.856 11.689 -21.443 1.00 75.75 111 PRO A C 1
ATOM 863 O O . PRO A 1 111 ? 22.108 12.438 -22.383 1.00 75.75 111 PRO A O 1
ATOM 866 N N . VAL A 1 112 ? 20.684 11.061 -21.353 1.00 78.75 112 VAL A N 1
ATOM 867 C CA . VAL A 1 112 ? 19.572 11.197 -22.303 1.00 78.75 112 VAL A CA 1
ATOM 868 C C . VAL A 1 112 ? 18.558 12.217 -21.789 1.00 78.75 112 VAL A C 1
ATOM 870 O O . VAL A 1 112 ? 18.359 12.364 -20.584 1.00 78.75 112 VAL A O 1
ATOM 873 N N . SER A 1 113 ? 17.904 12.936 -22.702 1.00 79.56 113 SER A N 1
ATOM 874 C CA . SER A 1 113 ? 16.792 13.837 -22.379 1.00 79.56 113 SER A CA 1
ATOM 875 C C . SER A 1 113 ? 15.720 13.090 -21.579 1.00 79.56 113 SER A C 1
ATOM 877 O O . SER A 1 113 ? 15.450 11.925 -21.851 1.00 79.56 113 SER A O 1
ATOM 879 N N . PHE A 1 114 ? 15.090 13.755 -20.604 1.00 69.75 114 PHE A N 1
ATOM 880 C CA . PHE A 1 114 ? 14.134 13.141 -19.664 1.00 69.75 114 PHE A CA 1
ATOM 881 C C . PHE A 1 114 ? 13.042 12.295 -20.351 1.00 69.75 114 PHE A C 1
ATOM 883 O O . PHE A 1 114 ? 12.690 11.222 -19.869 1.00 69.75 114 PHE A O 1
ATOM 890 N N . ASP A 1 115 ? 12.568 12.744 -21.515 1.00 72.56 115 ASP A N 1
ATOM 891 C CA . ASP A 1 115 ? 11.558 12.049 -22.322 1.00 72.56 115 ASP A CA 1
ATOM 892 C C . ASP A 1 115 ? 12.084 10.738 -22.949 1.00 72.56 115 ASP A C 1
ATOM 894 O O . ASP A 1 115 ? 11.388 9.727 -22.997 1.00 72.56 115 ASP A O 1
ATOM 898 N N . GLN A 1 116 ? 13.361 10.712 -23.347 1.00 75.75 116 GLN A N 1
ATOM 899 C CA . GLN A 1 116 ? 14.041 9.508 -23.839 1.00 75.75 116 GLN A CA 1
ATOM 900 C C . GLN A 1 116 ? 14.506 8.589 -22.706 1.00 75.75 116 GLN A C 1
ATOM 902 O O . GLN A 1 116 ? 14.442 7.371 -22.850 1.00 75.75 116 GLN A O 1
ATOM 907 N N . ALA A 1 117 ? 14.909 9.148 -21.562 1.00 72.00 117 ALA A N 1
ATOM 908 C CA . ALA A 1 117 ? 15.266 8.380 -20.371 1.00 72.00 117 ALA A CA 1
ATOM 909 C C . ALA A 1 117 ? 14.090 7.522 -19.876 1.00 72.00 117 ALA A C 1
ATOM 911 O O . ALA A 1 117 ? 14.291 6.420 -19.378 1.00 72.00 117 ALA A O 1
ATOM 912 N N . TYR A 1 118 ? 12.855 8.000 -20.053 1.00 69.62 118 TYR A N 1
ATOM 913 C CA . TYR A 1 118 ? 11.648 7.256 -19.697 1.00 69.62 118 TYR A CA 1
ATOM 914 C C . TYR A 1 118 ? 11.374 6.049 -20.610 1.00 69.62 118 TYR A C 1
ATOM 916 O O . TYR A 1 118 ? 10.799 5.049 -20.175 1.00 69.62 118 TYR A O 1
ATOM 924 N N . GLN A 1 119 ? 11.782 6.129 -21.878 1.00 75.06 119 GLN A N 1
ATOM 925 C CA . GLN A 1 119 ? 11.611 5.038 -22.838 1.00 75.06 119 GLN A CA 1
ATOM 926 C C . GLN A 1 119 ? 12.719 3.984 -22.758 1.00 75.06 119 GLN A C 1
ATOM 928 O O . GLN A 1 119 ? 12.505 2.867 -23.229 1.00 75.06 119 GLN A O 1
ATOM 933 N N . ASP A 1 120 ? 13.842 4.309 -22.115 1.00 83.00 120 ASP A N 1
ATOM 934 C CA . ASP A 1 120 ? 14.983 3.415 -21.923 1.00 83.00 120 ASP A CA 1
ATOM 935 C C . ASP A 1 120 ? 14.582 2.159 -21.130 1.00 83.00 120 ASP A C 1
ATOM 937 O O . ASP A 1 120 ? 14.104 2.239 -19.991 1.00 83.00 120 ASP A O 1
ATOM 941 N N . TRP A 1 121 ? 14.793 0.984 -21.728 1.00 81.38 121 TRP A N 1
ATOM 942 C CA . TRP A 1 121 ? 14.418 -0.316 -21.162 1.00 81.38 121 TRP A CA 1
ATOM 943 C C . TRP A 1 121 ? 15.058 -0.550 -19.786 1.00 81.38 121 TRP A C 1
ATOM 945 O O . TRP A 1 121 ? 14.437 -1.155 -18.906 1.00 81.38 121 TRP A O 1
ATOM 955 N N . ALA A 1 122 ? 16.264 -0.016 -19.564 1.00 83.44 122 ALA A N 1
ATOM 956 C CA . ALA A 1 122 ? 16.972 -0.118 -18.294 1.00 83.44 122 ALA A CA 1
ATOM 957 C C . ALA A 1 122 ? 16.224 0.604 -17.161 1.00 83.44 122 ALA A C 1
ATOM 959 O O . ALA A 1 122 ? 16.110 0.077 -16.053 1.00 83.44 122 ALA A O 1
ATOM 960 N N . VAL A 1 123 ? 15.656 1.783 -17.436 1.00 84.75 123 VAL A N 1
ATOM 961 C CA . VAL A 1 123 ? 14.867 2.542 -16.451 1.00 84.75 123 VAL A CA 1
ATOM 962 C C . VAL A 1 123 ? 13.562 1.811 -16.134 1.00 84.75 123 VAL A C 1
ATOM 964 O O . VAL A 1 123 ? 13.177 1.749 -14.965 1.00 84.75 123 VAL A O 1
ATOM 967 N N . LYS A 1 124 ? 12.928 1.172 -17.131 1.00 84.88 124 LYS A N 1
ATOM 968 C CA . LYS A 1 124 ? 11.723 0.342 -16.924 1.00 84.88 124 LYS A CA 1
ATOM 969 C C . LYS A 1 124 ? 12.003 -0.837 -15.987 1.00 84.88 124 LYS A C 1
ATOM 971 O O . LYS A 1 124 ? 11.237 -1.084 -15.055 1.00 84.88 124 LYS A O 1
ATOM 976 N N . HIS A 1 125 ? 13.133 -1.518 -16.177 1.00 85.38 125 HIS A N 1
ATOM 977 C CA . HIS A 1 125 ? 13.550 -2.630 -15.320 1.00 85.38 125 HIS A CA 1
ATOM 978 C C . HIS A 1 125 ? 13.891 -2.183 -13.899 1.00 85.38 125 HIS A C 1
ATOM 980 O O . HIS A 1 125 ? 13.470 -2.827 -12.937 1.00 85.38 125 HIS A O 1
ATOM 986 N N . VAL A 1 126 ? 14.608 -1.065 -13.743 1.00 87.69 126 VAL A N 1
ATOM 987 C CA . VAL A 1 126 ? 14.902 -0.497 -12.418 1.00 87.69 126 VAL A CA 1
ATOM 988 C C . VAL A 1 126 ? 13.614 -0.092 -11.709 1.00 87.69 126 VAL A C 1
ATOM 990 O O . VAL A 1 126 ? 13.443 -0.400 -10.531 1.00 87.69 126 VAL A O 1
ATOM 993 N N . PHE A 1 127 ? 12.672 0.523 -12.424 1.00 88.00 127 PHE A N 1
ATOM 994 C CA . PHE A 1 127 ? 11.361 0.856 -11.883 1.00 88.00 127 PHE A CA 1
ATOM 995 C C . PHE A 1 127 ? 10.622 -0.390 -11.386 1.00 88.00 127 PHE A C 1
ATOM 997 O O . PHE A 1 127 ? 10.167 -0.430 -10.241 1.00 88.00 127 PHE A O 1
ATOM 1004 N N . PHE A 1 128 ? 10.576 -1.442 -12.202 1.00 86.69 128 PHE A N 1
ATOM 1005 C CA . PHE A 1 128 ? 9.963 -2.713 -11.832 1.00 86.69 128 PHE A CA 1
ATOM 1006 C C . PHE A 1 128 ? 10.647 -3.371 -10.620 1.00 86.69 128 PHE A C 1
ATOM 1008 O O . PHE A 1 128 ? 9.977 -3.848 -9.699 1.00 86.69 128 PHE A O 1
ATOM 1015 N N . ALA A 1 129 ? 11.979 -3.340 -10.559 1.00 87.00 129 ALA A N 1
ATOM 1016 C CA . ALA A 1 129 ? 12.743 -3.837 -9.419 1.00 87.00 129 ALA A CA 1
ATOM 1017 C C . ALA A 1 129 ? 12.437 -3.041 -8.138 1.00 87.00 129 ALA A C 1
ATOM 1019 O O . ALA A 1 129 ? 12.191 -3.638 -7.088 1.00 87.00 129 ALA A O 1
ATOM 1020 N N . CYS A 1 130 ? 12.362 -1.708 -8.220 1.00 89.06 130 CYS A N 1
ATOM 1021 C CA . CYS A 1 130 ? 11.955 -0.855 -7.103 1.00 89.06 130 CYS A CA 1
ATOM 1022 C C . CYS A 1 130 ? 10.549 -1.199 -6.603 1.00 89.06 130 CYS A C 1
ATOM 1024 O O . CYS A 1 130 ? 10.340 -1.254 -5.393 1.00 89.06 130 CYS A O 1
ATOM 1026 N N . GLN A 1 131 ? 9.598 -1.492 -7.495 1.00 88.69 131 GLN A N 1
ATOM 1027 C CA . GLN A 1 131 ? 8.257 -1.930 -7.095 1.00 88.69 131 GLN A CA 1
ATOM 1028 C C . GLN A 1 131 ? 8.275 -3.261 -6.344 1.00 88.69 131 GLN A C 1
ATOM 1030 O O . GLN A 1 131 ? 7.554 -3.426 -5.359 1.00 88.69 131 GLN A O 1
ATOM 1035 N N . ILE A 1 132 ? 9.099 -4.213 -6.787 1.00 87.38 132 ILE A N 1
ATOM 1036 C CA . ILE A 1 132 ? 9.263 -5.497 -6.103 1.00 87.38 132 ILE A CA 1
ATOM 1037 C C . ILE A 1 132 ? 9.854 -5.282 -4.707 1.00 87.38 132 ILE A C 1
ATOM 1039 O O . ILE A 1 132 ? 9.298 -5.787 -3.731 1.00 87.38 132 ILE A O 1
ATOM 1043 N N . VAL A 1 133 ? 10.944 -4.516 -4.603 1.00 89.88 133 VAL A N 1
ATOM 1044 C CA . VAL A 1 133 ? 11.611 -4.210 -3.328 1.00 89.88 133 VAL A CA 1
ATOM 1045 C C . VAL A 1 133 ? 10.658 -3.486 -2.381 1.00 89.88 133 VAL A C 1
ATOM 1047 O O . VAL A 1 133 ? 10.495 -3.918 -1.242 1.00 89.88 133 VAL A O 1
ATOM 1050 N N . TYR A 1 134 ? 9.963 -2.451 -2.856 1.00 90.19 134 TYR A N 1
ATOM 1051 C CA . TYR A 1 134 ? 8.936 -1.748 -2.089 1.00 90.19 134 TYR A CA 1
ATOM 1052 C C . TYR A 1 134 ? 7.834 -2.710 -1.619 1.00 90.19 134 TYR A C 1
ATOM 1054 O O . TYR A 1 134 ? 7.477 -2.725 -0.442 1.00 90.19 134 TYR A O 1
ATOM 1062 N N . GLY A 1 135 ? 7.356 -3.590 -2.504 1.00 87.31 135 GLY A N 1
ATOM 1063 C CA . GLY A 1 135 ? 6.385 -4.629 -2.170 1.00 87.31 135 GLY A CA 1
ATOM 1064 C C . GLY A 1 135 ? 6.862 -5.556 -1.048 1.00 87.31 135 GLY A C 1
ATOM 1065 O O . GLY A 1 135 ? 6.102 -5.829 -0.119 1.00 87.31 135 GLY A O 1
ATOM 1066 N N . PHE A 1 136 ? 8.123 -5.994 -1.072 1.00 87.88 136 PHE A N 1
ATOM 1067 C CA . PHE A 1 136 ? 8.700 -6.816 -0.004 1.00 87.88 136 PHE A CA 1
ATOM 1068 C C . PHE A 1 136 ? 8.905 -6.045 1.304 1.00 87.88 136 PHE A C 1
ATOM 1070 O O . PHE A 1 136 ? 8.619 -6.584 2.370 1.00 87.88 136 PHE A O 1
ATOM 1077 N N . LEU A 1 137 ? 9.331 -4.782 1.250 1.00 86.62 137 LEU A N 1
ATOM 1078 C CA . LEU A 1 137 ? 9.465 -3.945 2.447 1.00 86.62 137 LEU A CA 1
ATOM 1079 C C . LEU A 1 137 ? 8.101 -3.578 3.055 1.00 86.62 137 LEU A C 1
ATOM 1081 O O . LEU A 1 137 ? 8.012 -3.359 4.261 1.00 86.62 137 LEU A O 1
ATOM 1085 N N . SER A 1 138 ? 7.030 -3.599 2.256 1.00 83.31 138 SER A N 1
ATOM 1086 C CA . SER A 1 138 ? 5.646 -3.443 2.722 1.00 83.31 138 SER A CA 1
ATOM 1087 C C . SER A 1 138 ? 5.025 -4.733 3.289 1.00 83.31 138 SER A C 1
ATOM 1089 O O . SER A 1 138 ? 3.943 -4.702 3.871 1.00 83.31 138 SER A O 1
ATOM 1091 N N . MET A 1 139 ? 5.706 -5.879 3.189 1.00 83.44 139 MET A N 1
ATOM 1092 C CA . MET A 1 139 ? 5.234 -7.168 3.710 1.00 83.44 139 MET A CA 1
ATOM 1093 C C . MET A 1 139 ? 4.825 -7.171 5.202 1.00 83.44 139 MET A C 1
ATOM 1095 O O . MET A 1 139 ? 3.821 -7.809 5.512 1.00 83.44 139 MET A O 1
ATOM 1099 N N . PRO A 1 140 ? 5.451 -6.429 6.141 1.00 80.31 140 PRO A N 1
ATOM 1100 C CA . PRO A 1 140 ? 4.910 -6.265 7.497 1.00 80.31 140 PRO A CA 1
ATOM 1101 C C . PRO A 1 140 ? 3.436 -5.822 7.550 1.00 80.31 140 PRO A C 1
ATOM 1103 O O . PRO A 1 140 ? 2.704 -6.248 8.443 1.00 80.31 140 PRO A O 1
ATOM 1106 N N . PHE A 1 141 ? 2.951 -5.042 6.579 1.00 79.44 141 PHE A N 1
ATOM 1107 C CA . PHE A 1 141 ? 1.536 -4.660 6.506 1.00 79.44 141 PHE A CA 1
ATOM 1108 C C . PHE A 1 141 ? 0.610 -5.815 6.113 1.00 79.44 141 PHE A C 1
ATOM 1110 O O . PHE A 1 141 ? -0.568 -5.816 6.486 1.00 79.44 141 PHE A O 1
ATOM 1117 N N . PHE A 1 142 ? 1.130 -6.824 5.410 1.00 80.75 142 PHE A N 1
ATOM 1118 C CA . PHE A 1 142 ? 0.382 -8.032 5.069 1.00 80.75 142 PHE A CA 1
ATOM 1119 C C . PHE A 1 142 ? -0.050 -8.798 6.326 1.00 80.75 142 PHE A C 1
ATOM 1121 O O . PHE A 1 142 ? -1.190 -9.251 6.445 1.00 80.75 142 PHE A O 1
ATOM 1128 N N . PHE A 1 143 ? 0.824 -8.864 7.331 1.00 79.94 143 PHE A N 1
ATOM 1129 C CA . PHE A 1 143 ? 0.483 -9.461 8.620 1.00 79.94 143 PHE A CA 1
ATOM 1130 C C . PHE A 1 143 ? -0.669 -8.723 9.312 1.00 79.94 143 PHE A C 1
ATOM 1132 O O . PHE A 1 143 ? -1.532 -9.363 9.907 1.00 79.94 143 PHE A O 1
ATOM 1139 N N . PHE A 1 144 ? -0.772 -7.401 9.153 1.00 70.81 144 PHE A N 1
ATOM 1140 C CA . PHE A 1 144 ? -1.916 -6.640 9.663 1.00 70.81 144 PHE A CA 1
ATOM 1141 C C . PHE A 1 144 ? -3.188 -6.796 8.842 1.00 70.81 144 PHE A C 1
ATOM 1143 O O . PHE A 1 144 ? -4.248 -6.398 9.315 1.00 70.81 144 PHE A O 1
ATOM 1150 N N . THR A 1 145 ? -3.138 -7.359 7.635 1.00 75.19 145 THR A N 1
ATOM 1151 C CA . THR A 1 145 ? -4.350 -7.632 6.850 1.00 75.19 145 THR A CA 1
ATOM 1152 C C . THR A 1 145 ? -5.017 -8.940 7.270 1.00 75.19 145 THR A C 1
ATOM 1154 O O . THR A 1 145 ? -6.240 -9.049 7.151 1.00 75.19 145 THR A O 1
ATOM 1157 N N . LEU A 1 146 ? -4.258 -9.883 7.841 1.00 83.62 146 LEU A N 1
ATOM 1158 C CA . LEU A 1 146 ? -4.780 -11.159 8.321 1.00 83.62 146 LEU A CA 1
ATOM 1159 C C . LEU A 1 146 ? -5.723 -10.957 9.526 1.00 83.62 146 LEU A C 1
ATOM 1161 O O . LEU A 1 146 ? -5.317 -10.386 10.541 1.00 83.62 146 LEU A O 1
ATOM 1165 N N . PRO A 1 147 ? -6.977 -11.448 9.464 1.00 73.31 147 PRO A N 1
ATOM 1166 C CA . PRO A 1 147 ? -7.989 -11.203 10.498 1.00 73.31 147 PRO A CA 1
ATOM 1167 C C . PRO A 1 147 ? -7.592 -11.751 11.877 1.00 73.31 147 PRO A C 1
ATOM 1169 O O . PRO A 1 147 ? -7.939 -11.157 12.895 1.00 73.31 147 PRO A O 1
ATOM 1172 N N . VAL A 1 148 ? -6.811 -12.834 11.916 1.00 77.12 148 VAL A N 1
ATOM 1173 C CA . VAL A 1 148 ? -6.292 -13.435 13.157 1.00 77.12 148 VAL A CA 1
ATOM 1174 C C . VAL A 1 148 ? -5.318 -12.492 13.861 1.00 77.12 148 VAL A C 1
ATOM 1176 O O . VAL A 1 148 ? -5.438 -12.241 15.058 1.00 77.12 148 VAL A O 1
ATOM 1179 N N . LEU A 1 149 ? -4.381 -11.916 13.106 1.00 70.50 149 LEU A N 1
ATOM 1180 C CA . LEU A 1 149 ? -3.404 -10.977 13.645 1.00 70.50 149 LEU A CA 1
ATOM 1181 C C . LEU A 1 149 ? -4.058 -9.646 13.998 1.00 70.50 149 LEU A C 1
ATOM 1183 O O . LEU A 1 149 ? -3.702 -9.083 15.022 1.00 70.50 149 LEU A O 1
ATOM 1187 N N . LYS A 1 150 ? -5.076 -9.187 13.253 1.00 67.62 150 LYS A N 1
ATOM 1188 C CA . LYS A 1 150 ? -5.891 -8.032 13.668 1.00 67.62 150 LYS A CA 1
ATOM 1189 C C . LYS A 1 150 ? -6.496 -8.251 15.052 1.00 67.62 150 LYS A C 1
ATOM 1191 O O . LYS A 1 150 ? -6.309 -7.405 15.911 1.00 67.62 150 LYS A O 1
ATOM 1196 N N . ALA A 1 151 ? -7.149 -9.387 15.300 1.00 67.75 151 ALA A N 1
ATOM 1197 C CA . ALA A 1 151 ? -7.770 -9.667 16.597 1.00 67.75 151 ALA A CA 1
ATOM 1198 C C . ALA A 1 151 ? -6.761 -9.642 17.763 1.00 67.75 151 ALA A C 1
ATOM 1200 O O . ALA A 1 151 ? -7.061 -9.086 18.820 1.00 67.75 151 ALA A O 1
ATOM 1201 N N . ILE A 1 152 ? -5.560 -10.188 17.543 1.00 72.56 152 ILE A N 1
ATOM 1202 C CA . ILE A 1 152 ? -4.474 -10.207 18.533 1.00 72.56 152 ILE A CA 1
ATOM 1203 C C . ILE A 1 152 ? -3.893 -8.803 18.737 1.00 72.56 152 ILE A C 1
ATOM 1205 O O . ILE A 1 152 ? -3.708 -8.365 19.868 1.00 72.56 152 ILE A O 1
ATOM 1209 N N . LEU A 1 153 ? -3.617 -8.080 17.651 1.00 63.59 153 LEU A N 1
ATOM 1210 C CA . LEU A 1 153 ? -2.882 -6.820 17.708 1.00 63.59 153 LEU A CA 1
ATOM 1211 C C . LEU A 1 153 ? -3.758 -5.628 18.092 1.00 63.59 153 LEU A C 1
ATOM 1213 O O . LEU A 1 153 ? -3.285 -4.700 18.743 1.00 63.59 153 LEU A O 1
ATOM 1217 N N . THR A 1 154 ? -5.028 -5.629 17.683 1.00 61.41 154 THR A N 1
ATOM 1218 C CA . THR A 1 154 ? -5.951 -4.535 17.997 1.00 61.41 154 THR A CA 1
ATOM 1219 C C . THR A 1 154 ? -6.688 -4.750 19.309 1.00 61.41 154 THR A C 1
ATOM 1221 O O . THR A 1 154 ? -7.391 -3.830 19.720 1.00 61.41 154 THR A O 1
ATOM 1224 N N . HIS A 1 155 ? -6.582 -5.936 19.936 1.00 60.09 155 HIS A N 1
ATOM 1225 C CA . HIS A 1 155 ? -7.418 -6.338 21.075 1.00 60.09 155 HIS A CA 1
ATOM 1226 C C . HIS A 1 155 ? -8.864 -5.852 20.882 1.00 60.09 155 HIS A C 1
ATOM 1228 O O . HIS A 1 155 ? -9.441 -5.184 21.743 1.00 60.09 155 HIS A O 1
ATOM 1234 N N . ALA A 1 156 ? -9.416 -6.083 19.683 1.00 59.50 156 ALA A N 1
ATOM 1235 C CA . ALA A 1 156 ? -10.729 -5.555 19.347 1.00 59.50 156 ALA A CA 1
ATOM 1236 C C . ALA A 1 156 ? -11.754 -6.239 20.252 1.00 59.50 156 ALA A C 1
ATOM 1238 O O . ALA A 1 156 ? -12.028 -7.430 20.114 1.00 59.50 156 ALA A O 1
ATOM 1239 N N . VAL A 1 157 ? -12.281 -5.479 21.208 1.00 58.50 157 VAL A N 1
ATOM 1240 C CA . VAL A 1 157 ? -13.349 -5.937 22.092 1.00 58.50 157 VAL A CA 1
ATOM 1241 C C . VAL A 1 157 ? -14.570 -6.229 21.216 1.00 58.50 157 VAL A C 1
ATOM 1243 O O . VAL A 1 157 ? -14.857 -5.428 20.318 1.00 58.50 157 VAL A O 1
ATOM 1246 N N . PRO A 1 158 ? -15.277 -7.355 21.432 1.00 62.78 158 PRO A N 1
ATOM 1247 C CA . PRO A 1 158 ? -16.502 -7.668 20.708 1.00 62.78 158 PRO A CA 1
ATOM 1248 C C . PRO A 1 158 ? -17.423 -6.449 20.663 1.00 62.78 158 PRO A C 1
ATOM 1250 O O . PRO A 1 158 ? -17.737 -5.836 21.686 1.00 62.78 158 PRO A O 1
ATOM 1253 N N . THR A 1 159 ? -17.815 -6.068 19.452 1.00 65.19 159 THR A N 1
ATOM 1254 C CA . THR A 1 159 ? -18.689 -4.923 19.239 1.00 65.19 159 THR A CA 1
ATOM 1255 C C . THR A 1 159 ? -20.077 -5.303 19.750 1.00 65.19 159 THR A C 1
ATOM 1257 O O . THR A 1 159 ? -20.625 -6.338 19.382 1.00 65.19 159 THR A O 1
ATOM 1260 N N . ALA A 1 160 ? -20.653 -4.496 20.643 1.00 73.31 160 ALA A N 1
ATOM 1261 C CA . ALA A 1 160 ? -21.944 -4.788 21.268 1.00 73.31 160 ALA A CA 1
ATOM 1262 C C . ALA A 1 160 ? -23.129 -4.529 20.312 1.00 73.31 160 ALA A C 1
ATOM 1264 O O . ALA A 1 160 ? -24.130 -3.945 20.701 1.00 73.31 160 ALA A O 1
ATOM 1265 N N . TYR A 1 161 ? -23.013 -4.914 19.041 1.00 77.06 161 TYR A N 1
ATOM 1266 C CA . TYR A 1 161 ? -24.058 -4.754 18.034 1.00 77.06 161 TYR A CA 1
ATOM 1267 C C . TYR A 1 161 ? -24.702 -6.101 17.727 1.00 77.06 161 TYR A C 1
ATOM 1269 O O . TYR A 1 161 ? -24.017 -7.108 17.552 1.00 77.06 161 TYR A O 1
ATOM 1277 N N . ASN A 1 162 ? -26.030 -6.122 17.634 1.00 78.06 162 ASN A N 1
ATOM 1278 C CA . ASN A 1 162 ? -26.742 -7.297 17.145 1.00 78.06 162 ASN A CA 1
ATOM 1279 C C . ASN A 1 162 ? -26.665 -7.403 15.608 1.00 78.06 162 ASN A C 1
ATOM 1281 O O . ASN A 1 162 ? -26.204 -6.495 14.915 1.00 78.06 162 ASN A O 1
ATOM 1285 N N . ARG A 1 163 ? -27.169 -8.513 15.056 1.00 81.00 163 ARG A N 1
ATOM 1286 C CA . ARG A 1 163 ? -27.196 -8.779 13.604 1.00 81.00 163 ARG A CA 1
ATOM 1287 C C . ARG A 1 163 ? -27.998 -7.741 12.797 1.00 81.00 163 ARG A C 1
ATOM 1289 O O . ARG A 1 163 ? -27.795 -7.632 11.595 1.00 81.00 163 ARG A O 1
ATOM 1296 N N . ASN A 1 164 ? -28.857 -6.966 13.465 1.00 85.06 164 ASN A N 1
ATOM 1297 C CA . ASN A 1 164 ? -29.650 -5.881 12.883 1.00 85.06 164 ASN A CA 1
ATOM 1298 C C . ASN A 1 164 ? -28.932 -4.516 12.959 1.00 85.06 164 ASN A C 1
ATOM 1300 O O . ASN A 1 164 ? -29.530 -3.497 12.625 1.00 85.06 164 ASN A O 1
ATOM 1304 N N . GLY A 1 165 ? -27.678 -4.467 13.429 1.00 79.25 165 GLY A N 1
ATOM 1305 C CA . GLY A 1 165 ? -26.907 -3.228 13.560 1.00 79.25 165 GLY A CA 1
ATOM 1306 C C . GLY A 1 165 ? -27.346 -2.329 14.721 1.00 79.25 165 GLY A C 1
ATOM 1307 O O . GLY A 1 165 ? -26.952 -1.166 14.778 1.00 79.25 165 GLY A O 1
ATOM 1308 N N . ILE A 1 166 ? -28.143 -2.844 15.661 1.00 82.69 166 ILE A N 1
ATOM 1309 C CA . ILE A 1 166 ? -28.580 -2.107 16.852 1.00 82.69 166 ILE A CA 1
ATOM 1310 C C . ILE A 1 166 ? -27.535 -2.297 17.951 1.00 82.69 166 ILE A C 1
ATOM 1312 O O . ILE A 1 166 ? -27.143 -3.427 18.248 1.00 82.69 166 ILE A O 1
ATOM 1316 N N . CYS A 1 167 ? -27.103 -1.192 18.564 1.00 78.19 167 CYS A N 1
ATOM 1317 C CA . CYS A 1 167 ? -26.243 -1.224 19.742 1.00 78.19 167 CYS A CA 1
ATOM 1318 C C . CYS A 1 167 ? -27.031 -1.815 20.920 1.00 78.19 167 CYS A C 1
ATOM 1320 O O . CYS A 1 167 ? -28.024 -1.246 21.374 1.00 78.19 167 CYS A O 1
ATOM 1322 N N . CYS A 1 168 ? -26.602 -2.976 21.391 1.00 79.69 168 CYS A N 1
ATOM 1323 C CA . CYS A 1 168 ? -27.137 -3.658 22.552 1.00 79.69 168 CYS A CA 1
ATOM 1324 C C . CYS A 1 168 ? -26.237 -3.389 23.759 1.00 79.69 168 CYS A C 1
ATOM 1326 O O . CYS A 1 168 ? -25.024 -3.219 23.643 1.00 79.69 168 CYS A O 1
ATOM 1328 N N . ARG A 1 169 ? -26.824 -3.379 24.956 1.00 73.38 169 ARG A N 1
ATOM 1329 C CA . ARG A 1 169 ? -26.036 -3.351 26.188 1.00 73.38 169 ARG A CA 1
ATOM 1330 C C . ARG A 1 169 ? -25.186 -4.622 26.231 1.00 73.38 169 ARG A C 1
ATOM 1332 O O . ARG A 1 169 ? -25.732 -5.720 26.117 1.00 73.38 169 ARG A O 1
ATOM 1339 N N . TYR A 1 170 ? -23.866 -4.469 26.364 1.00 68.94 170 TYR A N 1
ATOM 1340 C CA . TYR A 1 170 ? -22.967 -5.612 26.496 1.00 68.94 170 TYR A CA 1
ATOM 1341 C C . TYR A 1 170 ? -23.397 -6.416 27.721 1.00 68.94 170 TYR A C 1
ATOM 1343 O O . TYR A 1 170 ? -23.317 -5.940 28.854 1.00 68.94 170 TYR A O 1
ATOM 1351 N N . THR A 1 171 ? -23.928 -7.606 27.467 1.00 66.75 171 THR A N 1
ATOM 1352 C CA . THR A 1 171 ? -24.275 -8.550 28.519 1.00 66.75 171 THR A CA 1
ATOM 1353 C C . THR A 1 171 ? -23.028 -9.390 28.683 1.00 66.75 171 THR A C 1
ATOM 1355 O O . THR A 1 171 ? -22.656 -10.120 27.764 1.00 66.75 171 THR A O 1
ATOM 1358 N N . TYR A 1 172 ? -22.315 -9.206 29.794 1.00 63.56 172 TYR A N 1
ATOM 1359 C CA . TYR A 1 172 ? -21.183 -10.071 30.096 1.00 63.56 172 TYR A CA 1
ATOM 1360 C C . TYR A 1 172 ? -21.698 -11.510 30.059 1.00 63.56 172 TYR A C 1
ATOM 1362 O O . TYR A 1 172 ? -22.772 -11.750 30.620 1.00 63.56 172 TYR A O 1
ATOM 1370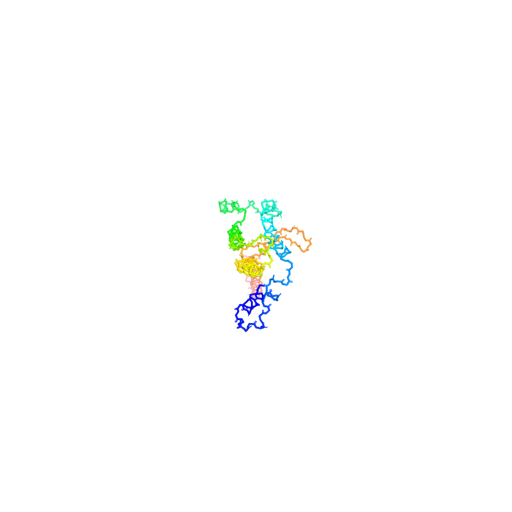 N N . PRO A 1 173 ? -20.998 -12.449 29.393 1.00 61.84 173 PRO A N 1
ATOM 1371 C CA . PRO A 1 173 ? -21.301 -13.851 29.605 1.00 61.84 173 PRO A CA 1
ATOM 1372 C C . PRO A 1 173 ? -21.218 -14.046 31.112 1.00 61.84 173 PRO A C 1
ATOM 1374 O O . PRO A 1 173 ? -20.177 -13.751 31.710 1.00 61.84 173 PRO A O 1
ATOM 1377 N N . GLU A 1 174 ? -22.356 -14.388 31.714 1.00 62.03 174 GLU A N 1
ATOM 1378 C CA . GLU A 1 174 ? -22.470 -14.620 33.144 1.00 62.03 174 GLU A CA 1
ATOM 1379 C C . GLU A 1 174 ? -21.297 -15.521 33.509 1.00 62.03 174 GLU A C 1
ATOM 1381 O O . GLU A 1 174 ? -21.088 -16.554 32.861 1.00 62.03 174 GLU A O 1
ATOM 1386 N N . SER A 1 175 ? -20.398 -15.019 34.366 1.00 61.97 175 SER A N 1
ATOM 1387 C CA . SER A 1 175 ? -19.100 -15.667 34.520 1.00 61.97 175 SER A CA 1
ATOM 1388 C C . SER A 1 175 ? -19.371 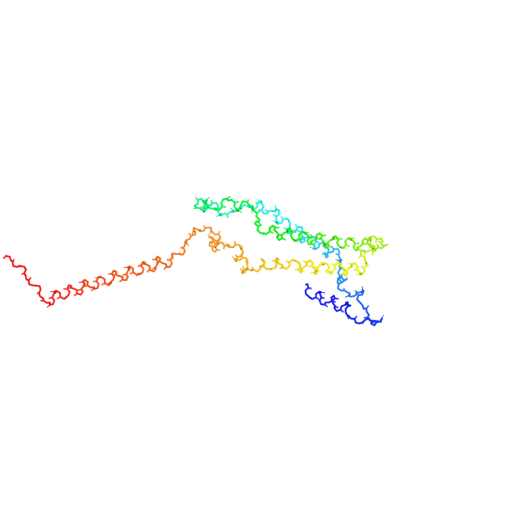-17.128 34.848 1.00 61.97 175 SER A C 1
ATOM 1390 O O . SER A 1 175 ? -20.172 -17.420 35.734 1.00 61.97 175 SER A O 1
ATOM 1392 N N . SER A 1 176 ? -18.725 -18.056 34.144 1.00 59.62 176 SER A N 1
ATOM 1393 C CA . SER A 1 176 ? -18.924 -19.494 34.369 1.00 59.62 176 SER A CA 1
ATOM 1394 C C . SER A 1 176 ? -18.721 -19.896 35.836 1.00 59.62 176 SER A C 1
ATOM 1396 O O . SER A 1 176 ? -19.153 -20.966 36.246 1.00 59.62 176 SER A O 1
ATOM 1398 N N . ARG A 1 177 ? -18.086 -19.027 36.633 1.00 62.94 177 ARG A N 1
ATOM 1399 C CA . ARG A 1 177 ? -17.981 -19.086 38.088 1.00 62.94 177 ARG A CA 1
ATOM 1400 C C . ARG A 1 177 ? -19.308 -18.842 38.810 1.00 62.94 177 ARG A C 1
ATOM 1402 O O . ARG A 1 177 ? -19.672 -19.680 39.616 1.00 62.94 177 ARG A O 1
ATOM 1409 N N . GLN A 1 178 ? -20.039 -17.776 38.488 1.00 67.06 178 GLN A N 1
ATOM 1410 C CA . GLN A 1 178 ? -21.346 -17.482 39.087 1.00 67.06 178 GLN A CA 1
ATOM 1411 C C . GLN A 1 178 ? -22.397 -18.513 38.682 1.00 67.06 178 GLN A C 1
ATOM 1413 O O . GLN A 1 178 ? -23.119 -18.997 39.543 1.00 67.06 178 GLN A O 1
ATOM 1418 N N . SER A 1 179 ? -22.422 -18.935 37.414 1.00 65.50 179 SER A N 1
ATOM 1419 C CA . SER A 1 179 ? -23.331 -20.002 36.977 1.00 65.50 179 SER A CA 1
ATOM 1420 C C . SER A 1 179 ? -22.971 -21.351 37.625 1.00 65.50 179 SER A C 1
ATOM 1422 O O . SER A 1 179 ? -23.859 -22.127 37.965 1.00 65.50 179 SER A O 1
ATOM 1424 N N . ARG A 1 180 ? -21.677 -21.628 37.873 1.00 70.38 180 ARG A N 1
ATOM 1425 C CA . ARG A 1 180 ? -21.238 -22.804 38.655 1.00 70.38 180 ARG A CA 1
ATOM 1426 C C . ARG A 1 180 ? -21.571 -22.690 40.139 1.00 70.38 180 ARG A C 1
ATOM 1428 O O . ARG A 1 180 ? -21.924 -23.696 40.736 1.00 70.38 180 ARG A O 1
ATOM 1435 N N . GLU A 1 181 ? -21.423 -21.518 40.743 1.00 78.94 181 GLU A N 1
ATOM 1436 C CA . GLU A 1 181 ? -21.731 -21.278 42.157 1.00 78.94 181 GLU A CA 1
ATOM 1437 C C . GLU A 1 181 ? -23.237 -21.356 42.411 1.00 78.94 181 GLU A C 1
ATOM 1439 O O . GLU A 1 181 ? -23.642 -22.042 43.342 1.00 78.94 181 GLU A O 1
ATOM 1444 N N . ALA A 1 182 ? -24.056 -20.772 41.533 1.00 75.75 182 ALA A N 1
ATOM 1445 C CA . ALA A 1 182 ? -25.509 -20.896 41.569 1.00 75.75 182 ALA A CA 1
ATOM 1446 C C . ALA A 1 182 ? -25.954 -22.359 41.415 1.00 75.75 182 ALA A C 1
ATOM 1448 O O . ALA A 1 182 ? -26.699 -22.851 42.257 1.00 75.75 182 ALA A O 1
ATOM 1449 N N . ALA A 1 183 ? -25.415 -23.087 40.426 1.00 79.81 183 ALA A N 1
ATOM 1450 C CA . ALA A 1 183 ? -25.708 -24.512 40.250 1.00 79.81 183 ALA A CA 1
ATOM 1451 C C . ALA A 1 183 ? -25.291 -25.351 41.472 1.00 79.81 183 ALA A C 1
ATOM 1453 O O . ALA A 1 183 ? -26.015 -26.245 41.900 1.00 79.81 183 ALA A O 1
ATOM 1454 N N . LYS A 1 184 ? -24.141 -25.037 42.080 1.00 85.62 184 LYS A N 1
ATOM 1455 C CA . LYS A 1 184 ? -23.654 -25.730 43.280 1.00 85.62 184 LYS A CA 1
ATOM 1456 C C . LYS A 1 184 ? -24.511 -25.421 44.509 1.00 85.62 184 LYS A C 1
ATOM 1458 O O . LYS A 1 184 ? -24.694 -26.280 45.364 1.00 85.62 184 LYS A O 1
ATOM 1463 N N . GLN A 1 185 ? -25.025 -24.201 44.615 1.00 85.06 185 GLN A N 1
ATOM 1464 C CA . GLN A 1 185 ? -25.881 -23.780 45.720 1.00 85.06 185 GLN A CA 1
ATOM 1465 C C . GLN A 1 185 ? -27.281 -24.399 45.616 1.00 85.06 185 GLN A C 1
ATOM 1467 O O . GLN A 1 185 ? -27.831 -24.818 46.632 1.00 85.06 185 GLN A O 1
ATOM 1472 N N . GLU A 1 186 ? -27.806 -24.540 44.398 1.00 86.44 186 GLU A N 1
ATOM 1473 C CA . GLU A 1 186 ? -29.047 -25.265 44.103 1.00 86.44 186 GLU A CA 1
ATOM 1474 C C . GLU A 1 186 ? -28.915 -26.769 44.420 1.00 86.44 186 GLU A C 1
ATOM 1476 O O . GLU A 1 186 ? -29.790 -27.350 45.065 1.00 86.44 186 GLU A O 1
ATOM 1481 N N . GLU A 1 187 ? -27.773 -27.383 44.087 1.00 88.38 187 GLU A N 1
ATOM 1482 C CA . GLU A 1 187 ? -27.468 -28.781 44.431 1.00 88.38 187 GLU A CA 1
ATOM 1483 C C . GLU A 1 187 ? -27.389 -29.013 45.956 1.00 88.38 187 GLU A C 1
ATOM 1485 O O . GLU A 1 187 ? -27.936 -29.992 46.469 1.00 88.38 187 GLU A O 1
ATOM 1490 N N . ILE A 1 188 ? -26.760 -28.094 46.704 1.00 87.00 188 ILE A N 1
ATOM 1491 C CA . ILE A 1 188 ? -26.676 -28.168 48.175 1.00 87.00 188 ILE A CA 1
ATOM 1492 C C . ILE A 1 188 ? -28.067 -28.058 48.814 1.00 87.00 188 ILE A C 1
ATOM 1494 O O . ILE A 1 188 ? -28.374 -28.815 49.737 1.00 87.00 188 ILE A O 1
ATOM 1498 N N . LEU A 1 189 ? -28.918 -27.152 48.320 1.00 84.88 189 LEU A N 1
ATOM 1499 C CA . LEU A 1 189 ? -30.280 -26.973 48.834 1.00 84.88 189 LEU A CA 1
ATOM 1500 C C . LEU A 1 189 ? -31.125 -28.240 48.636 1.00 84.88 189 LEU A C 1
ATOM 1502 O O . LEU A 1 189 ? -31.777 -28.697 49.574 1.00 84.88 189 LEU A O 1
ATOM 1506 N N . SER A 1 190 ? -31.025 -28.866 47.459 1.00 87.75 190 SER A N 1
ATOM 1507 C CA . SER A 1 190 ? -31.717 -30.124 47.150 1.00 87.75 190 SER A CA 1
ATOM 1508 C C . SER A 1 190 ? -31.277 -31.285 48.056 1.00 87.75 190 SER A C 1
ATOM 1510 O O . SER A 1 190 ? -32.113 -32.059 48.540 1.00 87.75 190 SER A O 1
ATOM 1512 N N . GLN A 1 191 ? -29.977 -31.401 48.361 1.00 87.75 191 GLN A N 1
ATOM 1513 C CA . GLN A 1 191 ? -29.491 -32.409 49.315 1.00 87.75 191 GLN A CA 1
ATOM 1514 C C . GLN A 1 191 ? -29.995 -32.154 50.737 1.00 87.75 191 GLN A C 1
ATOM 1516 O O . GLN A 1 191 ? -30.310 -33.100 51.463 1.00 87.75 191 GLN A O 1
ATOM 1521 N N . GLN A 1 192 ? -30.076 -30.890 51.151 1.00 88.94 192 GLN A N 1
ATOM 1522 C CA . GLN A 1 192 ? -30.533 -30.530 52.486 1.00 88.94 192 GLN A CA 1
ATOM 1523 C C . GLN A 1 192 ? -32.018 -30.868 52.675 1.00 88.94 192 GLN A C 1
ATOM 1525 O O . GLN A 1 192 ? -32.359 -31.518 53.661 1.00 88.94 192 GLN A O 1
ATOM 1530 N N . GLU A 1 193 ? -32.868 -30.546 51.696 1.00 88.88 193 GLU A N 1
ATOM 1531 C CA . GLU A 1 193 ? -34.285 -30.940 51.692 1.00 88.88 193 GLU A CA 1
ATOM 1532 C C . GLU A 1 193 ? -34.457 -32.463 51.733 1.00 88.88 193 GLU A C 1
ATOM 1534 O O . GLU A 1 193 ? -35.238 -32.984 52.531 1.00 88.88 193 GLU A O 1
ATOM 1539 N N . SER A 1 194 ? -33.669 -33.194 50.939 1.00 88.81 194 SER A N 1
ATOM 1540 C CA . SER A 1 194 ? -33.703 -34.662 50.913 1.00 88.81 194 SER A CA 1
ATOM 1541 C C . SER A 1 194 ? -33.370 -35.271 52.281 1.00 88.81 194 SER A C 1
ATOM 1543 O O . SER A 1 194 ? -34.034 -36.206 52.734 1.00 88.81 194 SER A O 1
ATOM 1545 N N . ASN A 1 195 ? -32.373 -34.717 52.978 1.00 88.88 195 ASN A N 1
ATOM 1546 C CA . ASN A 1 195 ? -31.990 -35.160 54.319 1.00 88.88 195 ASN A CA 1
ATOM 1547 C C . ASN A 1 195 ? -33.049 -34.825 55.375 1.00 88.88 195 ASN A C 1
ATOM 1549 O O . ASN A 1 195 ? -33.285 -35.634 56.275 1.00 88.88 195 ASN A O 1
ATOM 1553 N N . THR A 1 196 ? -33.707 -33.668 55.266 1.00 92.06 196 THR A N 1
ATOM 1554 C CA . THR A 1 196 ? -34.816 -33.298 56.156 1.00 92.06 196 THR A CA 1
ATOM 1555 C C . THR A 1 196 ? -35.987 -34.264 55.996 1.00 92.06 196 THR A C 1
ATOM 1557 O O . THR A 1 196 ? -36.458 -34.815 56.989 1.00 92.06 196 THR A O 1
ATOM 1560 N N . ILE A 1 197 ? -36.382 -34.565 54.754 1.00 89.31 197 ILE A N 1
ATOM 1561 C CA . ILE A 1 197 ? -37.465 -35.515 54.460 1.00 89.31 197 ILE A CA 1
ATOM 1562 C C . ILE A 1 197 ? -37.124 -36.913 54.997 1.00 89.31 197 ILE A C 1
ATOM 1564 O O . ILE A 1 197 ? -37.956 -37.556 55.637 1.00 89.31 197 ILE A O 1
ATOM 1568 N N . LEU A 1 198 ? -35.886 -37.382 54.804 1.00 86.56 198 LEU A N 1
ATOM 1569 C CA . LEU A 1 198 ? -35.422 -38.660 55.359 1.00 86.56 198 LEU A CA 1
ATOM 1570 C C . LEU A 1 198 ? -35.462 -38.682 56.895 1.00 86.56 198 LEU A C 1
ATOM 1572 O O . LEU A 1 198 ? -35.802 -39.709 57.486 1.00 86.56 198 LEU A O 1
ATOM 1576 N N . GLY A 1 199 ? -35.133 -37.563 57.544 1.00 88.94 199 GLY A N 1
ATOM 1577 C CA . GLY A 1 199 ? -35.217 -37.405 58.995 1.00 88.94 199 GLY A CA 1
ATOM 1578 C C . GLY A 1 199 ? -36.647 -37.523 59.520 1.00 88.94 199 GLY A C 1
ATOM 1579 O O . GLY A 1 199 ? -36.887 -38.263 60.478 1.00 88.94 199 GLY A O 1
ATOM 1580 N N . ASP A 1 200 ? -37.599 -36.867 58.859 1.00 87.56 200 ASP A N 1
ATOM 1581 C CA . ASP A 1 200 ? -39.014 -36.903 59.234 1.00 87.56 200 ASP A CA 1
ATOM 1582 C C . ASP A 1 200 ? -39.620 -38.299 59.041 1.00 87.56 200 ASP A C 1
ATOM 1584 O O . ASP A 1 200 ? -40.291 -38.818 59.938 1.00 87.56 200 ASP A O 1
ATOM 1588 N N . VAL A 1 201 ? -39.308 -38.966 57.923 1.00 85.75 201 VAL A N 1
ATOM 1589 C CA . VAL A 1 201 ? -39.729 -40.355 57.669 1.00 85.75 201 VAL A CA 1
ATOM 1590 C C . VAL A 1 201 ? -39.153 -41.297 58.725 1.00 85.75 201 VAL A C 1
ATOM 1592 O O . VAL A 1 201 ? -39.871 -42.138 59.269 1.00 85.75 201 VAL A O 1
ATOM 1595 N N . LYS A 1 202 ? -37.872 -41.137 59.074 1.00 84.19 202 LYS A N 1
ATOM 1596 C CA . LYS A 1 202 ? -37.224 -41.941 60.117 1.00 84.19 202 LYS A CA 1
ATOM 1597 C C . LYS A 1 202 ? -37.836 -41.687 61.500 1.00 84.19 202 LYS A C 1
ATOM 1599 O O . LYS A 1 202 ? -37.981 -42.631 62.275 1.00 84.19 202 LYS A O 1
ATOM 1604 N N . GLY A 1 203 ? -38.229 -40.448 61.802 1.00 81.56 203 GLY A N 1
ATOM 1605 C CA . GLY A 1 203 ? -38.913 -40.076 63.044 1.00 81.56 203 GLY A CA 1
ATOM 1606 C C . GLY A 1 203 ? -40.328 -40.651 63.167 1.00 81.56 203 GLY A C 1
ATOM 1607 O O . GLY A 1 203 ? -40.724 -41.065 64.257 1.00 81.56 203 GLY A O 1
ATOM 1608 N N . LEU A 1 204 ? -41.063 -40.734 62.054 1.00 82.44 204 LEU A N 1
ATOM 1609 C CA . LEU A 1 204 ? -42.354 -41.425 61.973 1.00 82.44 204 LEU A CA 1
ATOM 1610 C C . LEU A 1 204 ? -42.205 -42.936 62.187 1.00 82.44 204 LEU A C 1
ATOM 1612 O O . LEU A 1 204 ? -42.991 -43.530 62.919 1.00 82.44 204 LEU A O 1
ATOM 1616 N N . PHE A 1 205 ? -41.181 -43.551 61.590 1.00 83.69 205 PHE A N 1
ATOM 1617 C CA . PHE A 1 205 ? -40.986 -45.003 61.647 1.00 83.69 205 PHE A CA 1
ATOM 1618 C C . PHE A 1 205 ? -40.472 -45.505 63.002 1.00 83.69 205 PHE A C 1
ATOM 1620 O O . PHE A 1 205 ? -40.848 -46.590 63.438 1.00 83.69 205 PHE A O 1
ATOM 1627 N N . LEU A 1 206 ? -39.608 -44.735 63.673 1.00 83.44 206 LEU A N 1
ATOM 1628 C CA . LEU A 1 206 ? -39.023 -45.123 64.964 1.00 83.44 206 LEU A CA 1
ATOM 1629 C C . LEU A 1 206 ? -39.892 -44.760 66.174 1.00 83.44 206 LEU A C 1
ATOM 1631 O O . LEU A 1 206 ? -39.523 -45.119 67.287 1.00 83.44 206 LEU A O 1
ATOM 1635 N N . GLY A 1 207 ? -41.028 -44.085 65.968 1.00 65.31 207 GLY A N 1
ATOM 1636 C CA . GLY A 1 207 ? -41.951 -43.704 67.033 1.00 65.31 207 GLY A CA 1
ATOM 1637 C C . GLY A 1 207 ? -41.324 -42.702 68.001 1.00 65.31 207 GLY A C 1
ATOM 1638 O O . GLY A 1 207 ? -40.664 -43.075 68.968 1.00 65.31 207 GLY A O 1
ATOM 1639 N N . ARG A 1 208 ? -41.540 -41.401 67.772 1.00 59.72 208 ARG A N 1
ATOM 1640 C CA . ARG A 1 208 ? -41.166 -40.380 68.763 1.00 59.72 208 ARG A CA 1
ATOM 1641 C C . ARG A 1 208 ? -41.842 -40.704 70.108 1.00 59.72 208 ARG A C 1
ATOM 1643 O O . ARG A 1 208 ? -43.071 -40.784 70.135 1.00 59.72 208 ARG A O 1
ATOM 1650 N N . PRO A 1 209 ? -41.095 -40.849 71.219 1.00 57.91 209 PRO A N 1
ATOM 1651 C CA . PRO A 1 209 ? -41.715 -40.919 72.531 1.00 57.91 209 PRO A CA 1
ATOM 1652 C C . PRO A 1 209 ? -42.452 -39.599 72.773 1.00 57.91 209 PRO A C 1
ATOM 1654 O O . PRO A 1 209 ? -41.879 -38.519 72.613 1.00 57.91 209 PRO A O 1
ATOM 1657 N N . SER A 1 210 ? -43.744 -39.696 73.089 1.00 54.06 210 SER A N 1
ATOM 1658 C CA . SER A 1 210 ? -44.572 -38.543 73.440 1.00 54.06 210 SER A CA 1
ATOM 1659 C C . SER A 1 210 ? -43.894 -37.772 74.576 1.00 54.06 210 SER A C 1
ATOM 1661 O O . SER A 1 210 ? -43.481 -38.412 75.548 1.00 54.06 210 SER A O 1
ATOM 1663 N N . PRO A 1 211 ? -43.765 -36.434 74.500 1.00 56.31 211 PRO A N 1
ATOM 1664 C CA . PRO A 1 211 ? -43.316 -35.667 75.650 1.00 56.31 211 PRO A CA 1
ATOM 1665 C C . PRO A 1 211 ? -44.324 -35.903 76.778 1.00 56.31 211 PRO A C 1
ATOM 1667 O O . PRO A 1 211 ? -45.522 -35.664 76.609 1.00 56.31 211 PRO A O 1
ATOM 1670 N N . ALA A 1 212 ? -43.843 -36.472 77.881 1.00 54.56 212 ALA A N 1
ATOM 1671 C CA . ALA A 1 212 ? -44.629 -36.667 79.087 1.00 54.56 212 ALA A CA 1
ATOM 1672 C C . ALA A 1 212 ? -45.074 -35.289 79.601 1.00 54.56 212 ALA A C 1
ATOM 1674 O O . ALA A 1 212 ? -44.235 -34.401 79.771 1.00 54.56 212 ALA A O 1
ATOM 1675 N N . GLN A 1 213 ? -46.390 -35.120 79.753 1.00 54.47 213 GLN A N 1
ATOM 1676 C CA . GLN A 1 213 ? -47.009 -33.997 80.461 1.00 54.47 213 GLN A CA 1
ATOM 1677 C C . GLN A 1 213 ? -46.782 -34.124 81.965 1.00 54.47 213 GLN A C 1
ATOM 1679 O O . GLN A 1 213 ? -46.778 -35.277 82.457 1.00 54.47 213 GLN A O 1
#